Protein AF-A0A2E1K0U3-F1 (afdb_monomer)

Nearest PDB structures (foldseek):
  3j9m-assembly1_AF  TM=8.156E-01  e=3.036E-09  Homo sapiens
  8any-assembly1_AF  TM=7.972E-01  e=1.483E-08  Homo sapiens
  7pnu-assembly1_F  TM=7.649E-01  e=1.483E-08  Mus musculus
  7nql-assembly1_AG  TM=7.790E-01  e=2.707E-08  Sus scrofa
  6zsb-assembly1_AF  TM=8.208E-01  e=4.940E-08  Homo sapiens

Structure (mmCIF, N/CA/C/O backbone):
data_AF-A0A2E1K0U3-F1
#
_entry.id   AF-A0A2E1K0U3-F1
#
loop_
_atom_site.group_PDB
_atom_site.id
_atom_site.type_symbol
_atom_site.label_atom_id
_atom_site.label_alt_id
_atom_site.label_comp_id
_atom_site.label_asym_id
_atom_site.label_entity_id
_atom_site.label_seq_id
_atom_site.pdbx_PDB_ins_code
_atom_site.Cartn_x
_atom_site.Cartn_y
_atom_site.Cartn_z
_atom_site.occupancy
_atom_site.B_iso_or_equiv
_atom_site.auth_seq_id
_atom_site.auth_comp_id
_atom_site.auth_asym_id
_atom_site.auth_atom_id
_atom_site.pdbx_PDB_model_num
ATOM 1 N N . MET A 1 1 ? 18.851 -16.915 -0.030 1.00 53.78 1 MET A N 1
ATOM 2 C CA . MET A 1 1 ? 17.964 -17.937 -0.635 1.00 53.78 1 MET A CA 1
ATOM 3 C C . MET A 1 1 ? 18.818 -18.903 -1.442 1.00 53.78 1 MET A C 1
ATOM 5 O O . MET A 1 1 ? 19.872 -18.494 -1.911 1.00 53.78 1 MET A O 1
ATOM 9 N N . PRO A 1 2 ? 18.432 -20.179 -1.501 1.00 60.22 2 PRO A N 1
ATOM 10 C CA . PRO A 1 2 ? 19.348 -21.277 -1.775 1.00 60.22 2 PRO A CA 1
ATOM 11 C C . PRO A 1 2 ? 19.751 -21.360 -3.253 1.00 60.22 2 PRO A C 1
ATOM 13 O O . PRO A 1 2 ? 18.941 -21.146 -4.147 1.00 60.22 2 PRO A O 1
ATOM 16 N N . ARG A 1 3 ? 21.016 -21.729 -3.490 1.00 74.50 3 ARG A N 1
ATOM 17 C CA . ARG A 1 3 ? 21.584 -22.091 -4.805 1.00 74.50 3 ARG A CA 1
ATOM 18 C C . ARG A 1 3 ? 20.928 -23.348 -5.402 1.00 74.50 3 ARG A C 1
ATOM 20 O O . ARG A 1 3 ? 21.016 -23.581 -6.601 1.00 74.50 3 ARG A O 1
ATOM 27 N N . ARG A 1 4 ? 20.261 -24.157 -4.573 1.00 77.12 4 ARG A N 1
ATOM 28 C CA . ARG A 1 4 ? 19.435 -25.299 -4.987 1.00 77.12 4 ARG A CA 1
ATOM 29 C C . ARG A 1 4 ? 17.964 -24.897 -4.986 1.00 77.12 4 ARG A C 1
ATOM 31 O O . ARG A 1 4 ? 17.538 -24.162 -4.099 1.00 77.12 4 ARG A O 1
ATOM 38 N N . LYS A 1 5 ? 17.189 -25.422 -5.943 1.00 63.25 5 LYS A N 1
ATOM 39 C CA . LYS A 1 5 ? 15.720 -25.379 -5.912 1.00 63.25 5 LYS A CA 1
ATOM 40 C C . LYS A 1 5 ? 15.232 -26.202 -4.719 1.00 63.25 5 LYS A C 1
ATOM 42 O O . LYS A 1 5 ? 14.828 -27.347 -4.866 1.00 63.25 5 LYS A O 1
ATOM 47 N N . THR A 1 6 ? 15.279 -25.635 -3.525 1.00 61.75 6 THR A N 1
ATOM 48 C CA . THR A 1 6 ? 14.373 -26.077 -2.477 1.00 61.75 6 THR A CA 1
ATOM 49 C C . THR A 1 6 ? 13.000 -25.630 -2.949 1.00 61.75 6 THR A C 1
ATOM 51 O O . THR A 1 6 ? 12.836 -24.455 -3.291 1.00 61.75 6 THR A O 1
ATOM 54 N N . ALA A 1 7 ? 12.028 -26.539 -3.021 1.00 60.50 7 ALA A N 1
ATOM 55 C CA . ALA A 1 7 ? 10.638 -26.121 -3.022 1.00 60.50 7 ALA A CA 1
ATOM 56 C C . ALA A 1 7 ? 10.472 -25.285 -1.749 1.00 60.50 7 ALA A C 1
ATOM 58 O O . ALA A 1 7 ? 10.436 -25.818 -0.643 1.00 60.50 7 ALA A O 1
ATOM 59 N N . LEU A 1 8 ? 10.554 -23.959 -1.880 1.00 60.19 8 LEU A N 1
ATOM 60 C CA . LEU A 1 8 ? 10.257 -23.051 -0.790 1.00 60.19 8 LEU A CA 1
ATOM 61 C C . LEU A 1 8 ? 8.815 -23.380 -0.441 1.00 60.19 8 LEU A C 1
ATOM 63 O O . LEU A 1 8 ? 7.929 -23.075 -1.234 1.00 60.19 8 LEU A O 1
ATOM 67 N N . LEU A 1 9 ? 8.608 -24.060 0.687 1.00 66.00 9 LEU A N 1
ATOM 68 C CA . LEU A 1 9 ? 7.293 -24.275 1.270 1.00 66.00 9 LEU A CA 1
ATOM 69 C C . LEU A 1 9 ? 6.732 -22.880 1.540 1.00 66.00 9 LEU A C 1
ATOM 71 O O . LEU A 1 9 ? 7.022 -22.259 2.567 1.00 66.00 9 LEU A O 1
ATOM 75 N N . ALA A 1 10 ? 6.046 -22.321 0.547 1.00 68.50 10 ALA A N 1
ATOM 76 C CA . ALA A 1 10 ? 5.362 -21.060 0.681 1.00 68.50 10 ALA A CA 1
ATOM 77 C C . ALA A 1 10 ? 4.308 -21.304 1.751 1.00 68.50 10 ALA A C 1
ATOM 79 O O . ALA A 1 10 ? 3.372 -22.067 1.545 1.00 68.50 10 ALA A O 1
ATOM 80 N N . ARG A 1 11 ? 4.525 -20.733 2.936 1.00 80.38 11 ARG A N 1
ATOM 81 C CA . ARG A 1 11 ? 3.568 -20.867 4.027 1.00 80.38 11 ARG A CA 1
ATOM 82 C C . ARG A 1 11 ? 2.279 -20.197 3.581 1.00 80.38 11 ARG A C 1
ATOM 84 O O . ARG A 1 11 ? 2.288 -18.998 3.287 1.00 80.38 11 ARG A O 1
ATOM 91 N N . GLU A 1 12 ? 1.204 -20.970 3.540 1.00 81.56 12 GLU A N 1
ATOM 92 C CA . GLU A 1 12 ? -0.134 -20.429 3.367 1.00 81.56 12 GLU A CA 1
ATOM 93 C C . GLU A 1 12 ? -0.409 -19.458 4.513 1.00 81.56 12 GLU A C 1
ATOM 95 O O . GLU A 1 12 ? -0.129 -19.733 5.687 1.00 81.56 12 GLU A O 1
ATOM 100 N N . LYS A 1 13 ? -0.864 -18.258 4.159 1.00 83.81 13 LYS A N 1
ATOM 101 C CA . LYS A 1 13 ? -1.148 -17.219 5.141 1.00 83.81 13 LYS A CA 1
ATOM 102 C C . LYS A 1 13 ? -2.570 -17.429 5.623 1.00 83.81 13 LYS A C 1
ATOM 104 O O . LYS A 1 13 ? -3.498 -17.368 4.825 1.00 83.81 13 LYS A O 1
ATOM 109 N N . LYS A 1 14 ? -2.718 -17.670 6.923 1.00 89.56 14 LYS A N 1
ATOM 110 C CA . LYS A 1 14 ? -4.035 -17.697 7.556 1.00 89.56 14 LYS A CA 1
ATOM 111 C C . LYS A 1 14 ? -4.667 -16.299 7.466 1.00 89.56 14 LYS A C 1
ATOM 113 O O . LYS A 1 14 ? -3.917 -15.324 7.544 1.00 89.56 14 LYS A O 1
ATOM 118 N N . PRO A 1 15 ? -5.988 -16.194 7.284 1.00 93.56 15 PRO A N 1
ATOM 119 C CA . PRO A 1 15 ? -6.676 -14.910 7.300 1.00 93.56 15 PRO A CA 1
ATOM 120 C C . PRO A 1 15 ? -6.676 -14.291 8.706 1.00 93.56 15 PRO A C 1
ATOM 122 O O . PRO A 1 15 ? -6.468 -14.985 9.706 1.00 93.56 15 PRO A O 1
ATOM 125 N N . ASP A 1 16 ? -6.897 -12.977 8.771 1.00 92.25 16 ASP A N 1
ATOM 126 C CA . ASP A 1 16 ? -7.103 -12.254 10.029 1.00 92.25 16 ASP A CA 1
ATOM 127 C C . ASP A 1 16 ? -8.359 -12.753 10.765 1.00 92.25 16 ASP A C 1
ATOM 129 O O . ASP A 1 16 ? -9.356 -13.110 10.144 1.00 92.25 16 ASP A O 1
ATOM 133 N N . GLN A 1 17 ? -8.343 -12.731 12.099 1.00 89.81 17 GLN A N 1
ATOM 134 C CA . GLN A 1 17 ? -9.456 -13.244 12.901 1.00 89.81 17 GLN A CA 1
ATOM 135 C C . GLN A 1 17 ? -10.712 -12.358 12.847 1.00 89.81 17 GLN A C 1
ATOM 137 O O . GLN A 1 17 ? -11.820 -12.865 13.004 1.00 89.81 17 GLN A O 1
ATOM 142 N N . TYR A 1 18 ? -10.564 -11.041 12.676 1.00 91.19 18 TYR A N 1
ATOM 143 C CA . TYR A 1 18 ? -11.681 -10.102 12.771 1.00 91.19 18 TYR A CA 1
ATOM 144 C C . TYR A 1 18 ? -12.359 -9.869 11.418 1.00 91.19 18 TYR A C 1
ATOM 146 O O . TYR A 1 18 ? -13.587 -9.908 11.334 1.00 91.19 18 TYR A O 1
ATOM 154 N N . PHE A 1 19 ? -11.565 -9.637 10.369 1.00 92.75 19 PHE A N 1
ATOM 155 C CA . PHE A 1 19 ? -12.067 -9.357 9.017 1.00 92.75 19 PHE A CA 1
ATOM 156 C C . PHE A 1 19 ? -12.098 -10.585 8.100 1.00 92.75 19 PHE A C 1
ATOM 158 O O . PHE A 1 19 ? -12.702 -10.518 7.036 1.00 92.75 19 PHE A O 1
ATOM 165 N N . ASN A 1 20 ? -11.453 -11.693 8.483 1.00 93.00 20 ASN A N 1
ATOM 166 C CA . ASN A 1 20 ? -11.295 -12.888 7.648 1.00 93.00 20 ASN A CA 1
ATOM 167 C C . ASN A 1 20 ? -10.636 -12.616 6.274 1.00 93.00 20 ASN A C 1
ATOM 169 O O . ASN A 1 20 ? -10.912 -13.305 5.298 1.00 93.00 20 ASN A O 1
ATOM 173 N N . SER A 1 21 ? -9.741 -11.622 6.201 1.00 94.50 21 SER A N 1
ATOM 174 C CA . SER A 1 21 ? -8.972 -11.270 4.996 1.00 94.50 21 SER A CA 1
ATOM 175 C C . SER A 1 21 ? -7.485 -11.570 5.190 1.00 94.50 21 SER A C 1
ATOM 177 O O . SER A 1 21 ? -6.915 -11.370 6.271 1.00 94.50 21 SER A O 1
ATOM 179 N N . VAL A 1 22 ? -6.838 -12.059 4.130 1.00 93.94 22 VAL A N 1
ATOM 180 C CA . VAL A 1 22 ? -5.397 -12.344 4.127 1.00 93.94 22 VAL A CA 1
ATOM 181 C C . VAL A 1 22 ? -4.602 -11.046 3.970 1.00 93.94 22 VAL A C 1
ATOM 183 O O . VAL A 1 22 ? -3.530 -10.901 4.556 1.00 93.94 22 VAL A O 1
ATOM 186 N N . GLU A 1 23 ? -5.126 -10.086 3.217 1.00 94.25 23 GLU A N 1
ATOM 187 C CA . GLU A 1 23 ? -4.566 -8.760 2.953 1.00 94.25 23 GLU A CA 1
ATOM 188 C C . GLU A 1 23 ? -4.416 -7.967 4.253 1.00 94.25 23 GLU A C 1
ATOM 190 O O . GLU A 1 23 ? -3.338 -7.426 4.530 1.00 94.25 23 GLU A O 1
ATOM 195 N N . VAL A 1 24 ? -5.452 -7.985 5.100 1.00 95.69 24 VAL A N 1
ATOM 196 C CA . VAL A 1 24 ? -5.411 -7.379 6.438 1.00 95.69 24 VAL A CA 1
ATOM 197 C C . VAL A 1 24 ? -4.317 -8.026 7.287 1.00 95.69 24 VAL A C 1
ATOM 199 O O . VAL A 1 24 ? -3.499 -7.323 7.885 1.00 95.69 24 VAL A O 1
ATOM 202 N N . GLU A 1 25 ? -4.224 -9.357 7.288 1.00 95.44 25 GLU A N 1
ATOM 203 C CA . GLU A 1 25 ? -3.186 -10.067 8.042 1.00 95.44 25 GLU A CA 1
ATOM 204 C C . GLU A 1 25 ? -1.770 -9.744 7.529 1.00 95.44 25 GLU A C 1
ATOM 206 O O . GLU A 1 25 ? -0.822 -9.568 8.307 1.00 95.44 25 GLU A O 1
ATOM 211 N N . MET A 1 26 ? -1.597 -9.603 6.211 1.00 94.25 26 MET A N 1
ATOM 212 C CA . MET A 1 26 ? -0.331 -9.145 5.633 1.00 94.25 26 MET A CA 1
ATOM 213 C C . MET A 1 26 ? 0.033 -7.741 6.129 1.00 94.25 26 MET A C 1
ATOM 215 O O . MET A 1 26 ? 1.202 -7.492 6.452 1.00 94.25 26 MET A O 1
ATOM 219 N N . MET A 1 27 ? -0.948 -6.841 6.216 1.00 95.06 27 MET A N 1
ATOM 220 C CA . MET A 1 27 ? -0.759 -5.482 6.715 1.00 95.06 27 MET A CA 1
ATOM 221 C C . MET A 1 27 ? -0.424 -5.457 8.209 1.00 95.06 27 MET A C 1
ATOM 223 O O . MET A 1 27 ? 0.541 -4.792 8.595 1.00 95.06 27 MET A O 1
ATOM 227 N N . ASN A 1 28 ? -1.106 -6.258 9.033 1.00 95.88 28 ASN A N 1
ATOM 228 C CA . ASN A 1 28 ? -0.812 -6.424 10.462 1.00 95.88 28 ASN A CA 1
ATOM 229 C C . ASN A 1 28 ? 0.642 -6.862 10.692 1.00 95.88 28 ASN A C 1
ATOM 231 O O . ASN A 1 28 ? 1.378 -6.268 11.494 1.00 95.88 28 ASN A O 1
ATOM 235 N N . ARG A 1 29 ? 1.105 -7.867 9.938 1.00 94.38 29 ARG A N 1
ATOM 236 C CA . ARG A 1 29 ? 2.487 -8.365 10.033 1.00 94.38 29 ARG A CA 1
ATOM 237 C C . ARG A 1 29 ? 3.516 -7.328 9.599 1.00 94.38 29 ARG A C 1
ATOM 239 O O . ARG A 1 29 ? 4.547 -7.203 10.251 1.00 94.38 29 ARG A O 1
ATOM 246 N N . LEU A 1 30 ? 3.244 -6.564 8.540 1.00 93.94 30 LEU A N 1
ATOM 247 C CA . LEU A 1 30 ? 4.125 -5.475 8.096 1.00 93.94 30 LEU A CA 1
ATOM 248 C C . LEU A 1 30 ? 4.154 -4.298 9.083 1.00 93.94 30 LEU A C 1
ATOM 250 O O . LEU A 1 30 ? 5.186 -3.632 9.233 1.00 93.94 30 LEU A O 1
ATOM 254 N N . MET A 1 31 ? 3.040 -4.046 9.770 1.00 94.25 31 MET A N 1
ATOM 255 C CA . MET A 1 31 ? 2.932 -2.990 10.772 1.00 94.25 31 MET A CA 1
ATOM 256 C C . MET A 1 31 ? 3.663 -3.342 12.075 1.00 94.25 31 MET A C 1
ATOM 258 O O . MET A 1 31 ? 4.197 -2.444 12.731 1.00 94.25 31 MET A O 1
ATOM 262 N N . THR A 1 32 ? 3.743 -4.630 12.414 1.00 95.88 32 THR A N 1
ATOM 263 C CA . THR A 1 32 ? 4.379 -5.133 13.639 1.00 95.88 32 THR A CA 1
ATOM 264 C C . THR A 1 32 ? 5.842 -4.690 13.760 1.00 95.88 32 THR A C 1
ATOM 266 O O . THR A 1 32 ? 6.646 -4.844 12.842 1.00 95.88 32 THR A O 1
ATOM 269 N N . LYS A 1 33 ? 6.191 -4.160 14.937 1.00 92.81 33 LYS A N 1
ATOM 270 C CA . LYS A 1 33 ? 7.566 -3.880 15.378 1.00 92.81 33 LYS A CA 1
ATOM 271 C C . LYS A 1 33 ? 7.818 -4.596 16.703 1.00 92.81 33 LYS A C 1
ATOM 273 O O . LYS A 1 33 ? 6.893 -4.731 17.502 1.00 92.81 33 LYS A O 1
ATOM 278 N N . ASP A 1 34 ? 9.041 -5.072 16.919 1.00 93.44 34 ASP A N 1
ATOM 279 C CA . ASP A 1 34 ? 9.470 -5.769 18.146 1.00 93.44 34 ASP A CA 1
ATOM 280 C C . ASP A 1 34 ? 8.576 -6.961 18.549 1.00 93.44 34 ASP A C 1
ATOM 282 O O . ASP A 1 34 ? 8.389 -7.234 19.730 1.00 93.44 34 ASP A O 1
ATOM 286 N N . GLY A 1 35 ? 7.922 -7.621 17.586 1.00 93.88 35 GLY A N 1
ATOM 287 C CA . GLY A 1 35 ? 6.976 -8.711 17.869 1.00 93.88 35 GLY A CA 1
ATOM 288 C C . GLY A 1 35 ? 5.639 -8.279 18.495 1.00 93.88 35 GLY A C 1
ATOM 289 O O . GLY A 1 35 ? 4.824 -9.130 18.841 1.00 93.88 35 GLY A O 1
ATOM 290 N N . LYS A 1 36 ? 5.356 -6.974 18.610 1.00 95.81 36 LYS A N 1
ATOM 291 C CA . LYS A 1 36 ? 4.122 -6.432 19.212 1.00 95.81 36 LYS A CA 1
ATOM 292 C C . LYS A 1 36 ? 2.927 -6.515 18.250 1.00 95.81 36 LYS A C 1
ATOM 294 O O . LYS A 1 36 ? 2.401 -5.496 17.802 1.00 95.81 36 LYS A O 1
ATOM 299 N N . TYR A 1 37 ? 2.495 -7.736 17.943 1.00 94.06 37 TYR A N 1
ATOM 300 C CA . TYR A 1 37 ? 1.447 -8.018 16.957 1.00 94.06 37 TYR A CA 1
ATOM 301 C C . TYR A 1 37 ? 0.062 -7.496 17.375 1.00 94.06 37 TYR A C 1
ATOM 303 O O . TYR A 1 37 ? -0.617 -6.856 16.578 1.00 94.06 37 TYR A O 1
ATOM 311 N N . GLN A 1 38 ? -0.329 -7.650 18.645 1.00 95.31 38 GLN A N 1
ATOM 312 C CA . GLN A 1 38 ? -1.623 -7.144 19.136 1.00 95.31 38 GLN A CA 1
ATOM 313 C C . GLN A 1 38 ? -1.758 -5.620 18.983 1.00 95.31 38 GLN A C 1
ATOM 315 O O . GLN A 1 38 ? -2.810 -5.116 18.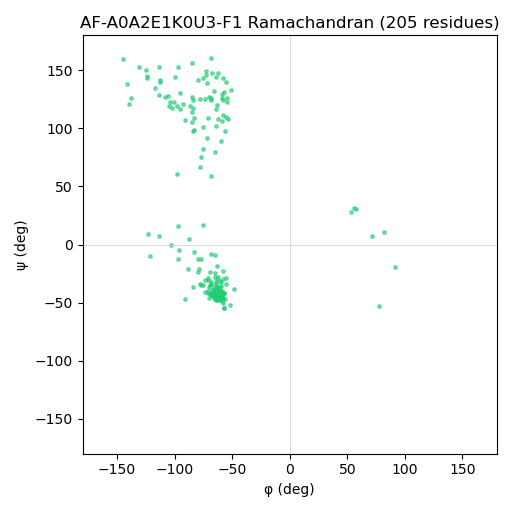590 1.00 95.31 38 GLN A O 1
ATOM 320 N N . LYS A 1 39 ? -0.673 -4.871 19.236 1.00 95.81 39 LYS A N 1
ATOM 321 C CA . LYS A 1 39 ? -0.654 -3.412 19.041 1.00 95.81 39 LYS A CA 1
ATOM 322 C C . LYS A 1 39 ? -0.782 -3.043 17.563 1.00 95.81 39 LYS A C 1
ATOM 324 O O . LYS A 1 39 ? -1.486 -2.092 17.243 1.00 95.81 39 LYS A O 1
ATOM 329 N N . ALA A 1 40 ? -0.140 -3.801 16.675 1.00 96.12 40 ALA A N 1
ATOM 330 C CA . ALA A 1 40 ? -0.267 -3.609 15.236 1.00 96.12 40 ALA A CA 1
ATOM 331 C C . ALA A 1 40 ? -1.706 -3.844 14.752 1.00 96.12 40 ALA A C 1
ATOM 333 O O . ALA A 1 40 ? -2.236 -2.990 14.049 1.00 96.12 40 ALA A O 1
ATOM 334 N N . CYS A 1 41 ? -2.355 -4.923 15.204 1.00 95.94 41 CYS A N 1
ATOM 335 C CA . CYS A 1 41 ? -3.756 -5.214 14.878 1.00 95.94 41 CYS A CA 1
ATOM 336 C C . CYS A 1 41 ? -4.687 -4.086 15.333 1.00 95.94 41 CYS A C 1
ATOM 338 O O . CYS A 1 41 ? -5.550 -3.651 14.576 1.00 95.94 41 CYS A O 1
ATOM 340 N N . LYS A 1 42 ? -4.477 -3.559 16.550 1.00 96.50 42 LYS A N 1
ATOM 341 C CA . LYS A 1 42 ? -5.252 -2.422 17.065 1.00 96.50 42 LYS A CA 1
ATOM 342 C C . LYS A 1 42 ? -5.096 -1.180 16.183 1.00 96.50 42 LYS A C 1
ATOM 344 O O . LYS A 1 42 ? -6.095 -0.571 15.829 1.00 96.50 42 LYS A O 1
ATOM 349 N N . ILE A 1 43 ? -3.861 -0.835 15.811 1.00 96.69 43 ILE A N 1
ATOM 350 C CA . ILE A 1 43 ? -3.565 0.326 14.955 1.00 96.69 43 ILE A CA 1
ATOM 351 C C . ILE A 1 43 ? -4.207 0.174 13.574 1.00 96.69 43 ILE A C 1
ATOM 353 O O . ILE A 1 43 ? -4.795 1.125 13.069 1.00 96.69 43 ILE A O 1
ATOM 357 N N . VAL A 1 44 ? -4.081 -1.004 12.958 1.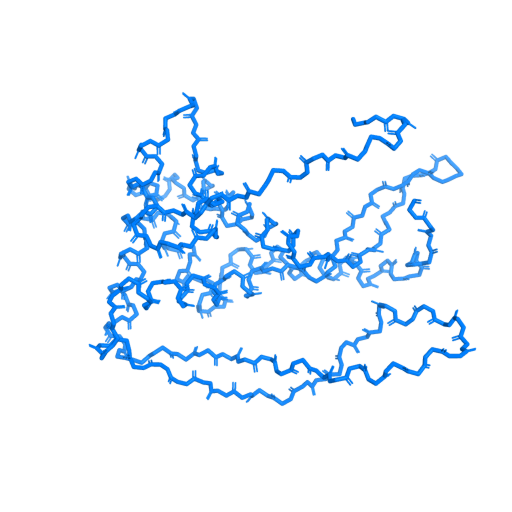00 96.88 44 VAL A N 1
ATOM 358 C CA . VAL A 1 44 ? -4.643 -1.271 11.628 1.00 96.88 44 VAL A CA 1
ATOM 359 C C . VAL A 1 44 ? -6.164 -1.209 11.668 1.00 96.88 44 VAL A C 1
ATOM 361 O O . VAL A 1 44 ? -6.754 -0.526 10.839 1.00 96.88 44 VAL A O 1
ATOM 364 N N . ARG A 1 45 ? -6.800 -1.846 12.655 1.00 96.25 45 ARG A N 1
ATOM 365 C CA . ARG A 1 45 ? -8.256 -1.797 12.816 1.00 96.25 45 ARG A CA 1
ATOM 366 C C . ARG A 1 45 ? -8.760 -0.368 13.014 1.00 96.25 45 ARG A C 1
ATOM 368 O O . ARG A 1 45 ? -9.679 0.038 12.318 1.00 96.25 45 ARG A O 1
ATOM 375 N N . GLU A 1 46 ? -8.123 0.399 13.898 1.00 97.25 46 GLU A N 1
ATOM 376 C CA . GLU A 1 46 ? -8.481 1.802 14.137 1.00 97.25 46 GLU A CA 1
ATOM 377 C C . GLU A 1 46 ? -8.350 2.649 12.861 1.00 97.25 46 GLU A C 1
ATOM 379 O O . GLU A 1 46 ? -9.211 3.476 12.576 1.00 97.25 46 GLU A O 1
ATOM 384 N N . ALA A 1 47 ? -7.305 2.422 12.060 1.00 97.12 47 ALA A N 1
ATOM 385 C CA . ALA A 1 47 ? -7.136 3.113 10.786 1.00 97.12 47 ALA A CA 1
ATOM 386 C C . ALA A 1 47 ? -8.230 2.743 9.771 1.00 97.12 47 ALA A C 1
ATOM 388 O O . ALA A 1 47 ? -8.779 3.629 9.123 1.00 97.12 47 ALA A O 1
ATOM 389 N N . LEU A 1 48 ? -8.559 1.455 9.644 1.00 96.25 48 LEU A N 1
ATOM 390 C CA . LEU A 1 48 ? -9.603 0.977 8.735 1.00 96.25 48 LEU A CA 1
ATOM 391 C C . LEU A 1 48 ? -10.987 1.506 9.127 1.00 96.25 48 LEU A C 1
ATOM 393 O O . LEU A 1 48 ? -11.735 1.950 8.259 1.00 96.25 48 LEU A O 1
ATOM 397 N N . ASP A 1 49 ? -11.295 1.527 10.426 1.00 95.50 49 ASP A N 1
ATOM 398 C CA . ASP A 1 49 ? -12.533 2.111 10.946 1.00 95.50 49 ASP A CA 1
ATOM 399 C C . ASP A 1 49 ? -12.620 3.610 10.601 1.00 95.50 49 ASP A C 1
ATOM 401 O O . ASP A 1 49 ? -13.649 4.064 10.111 1.00 95.50 49 ASP A O 1
ATOM 405 N N . GLN A 1 50 ? -11.525 4.368 10.750 1.00 95.38 50 GLN A N 1
ATOM 406 C CA . GLN A 1 50 ? -11.486 5.789 10.378 1.00 95.38 50 GLN A CA 1
ATOM 407 C C . GLN A 1 50 ? -11.699 6.028 8.879 1.00 95.38 50 GLN A C 1
ATOM 409 O O . GLN A 1 50 ? -12.366 6.993 8.507 1.00 95.38 50 GLN A O 1
ATOM 414 N N . VAL A 1 51 ? -11.126 5.184 8.015 1.00 95.06 51 VAL A N 1
ATOM 415 C CA . VAL A 1 51 ? -11.339 5.283 6.562 1.00 95.06 51 VAL A CA 1
ATOM 416 C C . VAL A 1 51 ? -12.797 4.982 6.233 1.00 95.06 51 VAL A C 1
ATOM 418 O O . VAL A 1 51 ? -13.418 5.745 5.497 1.00 95.06 51 VAL A O 1
ATOM 421 N N . PHE A 1 52 ? -13.364 3.922 6.813 1.00 94.44 52 PHE A N 1
ATOM 422 C CA . PHE A 1 52 ? -14.770 3.582 6.623 1.00 94.44 52 PHE A CA 1
ATOM 423 C C . PHE A 1 52 ? -15.689 4.720 7.067 1.00 94.44 52 PHE A C 1
ATOM 425 O O . PHE A 1 52 ? -16.531 5.147 6.289 1.00 94.44 52 PHE A O 1
ATOM 432 N N . ASP A 1 53 ? -15.486 5.277 8.262 1.00 93.00 53 ASP A N 1
ATOM 433 C CA . ASP A 1 53 ? -16.321 6.365 8.777 1.00 93.00 53 ASP A CA 1
ATOM 434 C C . ASP A 1 53 ? -16.218 7.632 7.899 1.00 93.00 53 ASP A C 1
ATOM 436 O O . ASP A 1 53 ? -17.173 8.402 7.797 1.00 93.00 53 ASP A O 1
ATOM 440 N N . GLN A 1 54 ? -15.075 7.862 7.236 1.00 91.38 54 GLN A N 1
ATOM 441 C CA . GLN A 1 54 ? -14.922 8.940 6.251 1.00 91.38 54 GLN A CA 1
ATOM 442 C C . GLN A 1 54 ? -15.688 8.661 4.954 1.00 91.38 54 GLN A C 1
ATOM 444 O O . GLN A 1 54 ? -16.311 9.577 4.424 1.00 91.38 54 GLN A O 1
ATOM 449 N N . GLN A 1 55 ? -15.653 7.427 4.446 1.00 90.31 55 GLN A N 1
ATOM 450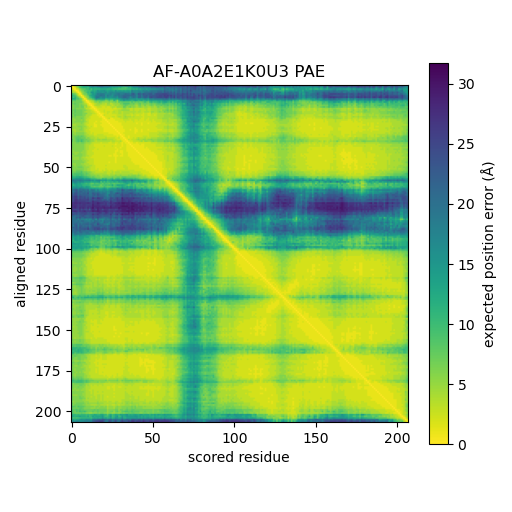 C CA . GLN A 1 55 ? -16.360 7.063 3.214 1.00 90.31 55 GLN A CA 1
ATOM 451 C C . GLN A 1 55 ? -17.871 6.923 3.429 1.00 90.31 55 GLN A C 1
ATOM 453 O O . GLN A 1 55 ? -18.645 7.342 2.576 1.00 90.31 55 GLN A O 1
ATOM 458 N N . ALA A 1 56 ? -18.305 6.441 4.593 1.00 87.75 56 ALA A N 1
ATOM 459 C CA . ALA A 1 56 ? -19.714 6.321 4.954 1.00 87.75 56 ALA A CA 1
ATOM 460 C C . ALA A 1 56 ? -20.430 7.683 4.971 1.00 87.75 56 ALA A C 1
ATOM 462 O O . ALA A 1 56 ? -21.601 7.766 4.617 1.00 87.75 56 ALA A O 1
ATOM 463 N N . LYS A 1 57 ? -19.721 8.774 5.301 1.00 86.69 57 LYS A N 1
ATOM 464 C CA . LYS A 1 57 ? -20.263 10.144 5.201 1.00 86.69 57 LYS A CA 1
ATOM 465 C C . LYS A 1 57 ? -20.570 10.569 3.767 1.00 86.69 57 LYS A C 1
ATO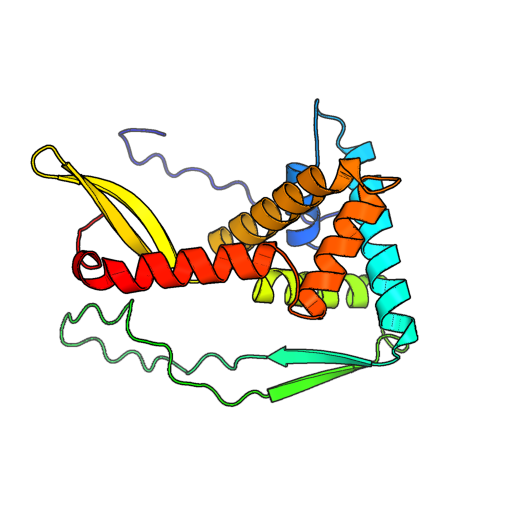M 467 O O . LYS A 1 57 ? -21.450 11.397 3.567 1.00 86.69 57 LYS A O 1
ATOM 472 N N . ASN A 1 58 ? -19.857 10.012 2.791 1.00 82.06 58 ASN A N 1
ATOM 473 C CA . ASN A 1 58 ? -20.089 10.280 1.374 1.00 82.06 58 ASN A CA 1
ATOM 474 C C . ASN A 1 58 ? -21.234 9.411 0.808 1.00 82.06 58 ASN A C 1
ATOM 476 O O . ASN A 1 58 ? -21.630 9.606 -0.338 1.00 82.06 58 ASN A O 1
ATOM 480 N N . GLY A 1 59 ? -21.769 8.468 1.598 1.00 70.44 59 GLY A N 1
ATOM 481 C CA . GLY A 1 59 ? -22.889 7.580 1.268 1.00 70.44 59 GLY A CA 1
ATOM 482 C C . GLY A 1 59 ? -22.503 6.412 0.360 1.00 70.44 59 GLY A C 1
ATOM 483 O O . GLY A 1 59 ? -22.727 5.254 0.701 1.00 70.44 59 GLY A O 1
ATOM 484 N N . VAL A 1 60 ? -21.865 6.713 -0.766 1.00 77.31 60 VAL A N 1
ATOM 485 C CA . VAL A 1 60 ? -21.590 5.754 -1.837 1.00 77.31 60 VAL A CA 1
ATOM 486 C C . VAL A 1 60 ? -20.089 5.568 -2.041 1.00 77.31 60 VAL A C 1
ATOM 488 O O . VAL A 1 60 ? -19.346 6.545 -2.161 1.00 77.31 60 VAL A O 1
ATOM 491 N N . TYR A 1 61 ? -19.646 4.312 -2.165 1.00 80.94 61 TYR A N 1
ATOM 492 C CA . TYR A 1 61 ? -18.278 3.984 -2.557 1.00 80.94 61 TYR A CA 1
ATOM 493 C C . TYR A 1 61 ? -18.217 3.502 -4.003 1.00 80.94 61 TYR A C 1
ATOM 495 O O . TYR A 1 61 ? -18.819 2.494 -4.366 1.00 80.94 61 TYR A O 1
ATOM 503 N N . ARG A 1 62 ? -17.471 4.234 -4.832 1.00 82.69 62 ARG A N 1
ATOM 504 C CA . ARG A 1 62 ? -17.313 3.935 -6.258 1.00 82.69 62 ARG A CA 1
ATOM 505 C C . ARG A 1 62 ? -15.955 3.307 -6.515 1.00 82.69 62 ARG A C 1
ATOM 507 O O . ARG A 1 62 ? -14.926 3.932 -6.244 1.00 82.69 62 ARG A O 1
ATOM 514 N N . ILE A 1 63 ? -15.971 2.109 -7.089 1.00 82.38 63 ILE A N 1
ATOM 515 C CA . ILE A 1 63 ? -14.770 1.412 -7.544 1.00 82.38 63 ILE A CA 1
ATOM 516 C C . ILE A 1 63 ? -14.732 1.492 -9.065 1.00 82.38 63 ILE A C 1
ATOM 518 O O . ILE A 1 63 ? -15.700 1.152 -9.744 1.00 82.38 63 ILE A O 1
ATOM 522 N N . GLN A 1 64 ? -13.599 1.946 -9.594 1.00 71.81 64 GLN A N 1
ATOM 523 C CA . GLN A 1 64 ? -13.299 1.829 -11.016 1.00 71.81 64 GLN A CA 1
ATOM 524 C C . GLN A 1 64 ? -12.729 0.429 -11.231 1.00 71.81 64 GLN A C 1
ATOM 526 O O . GLN A 1 64 ? -11.562 0.195 -10.915 1.00 71.81 64 GLN A O 1
ATOM 531 N N . GLN A 1 65 ? -13.549 -0.518 -11.688 1.00 64.81 65 GLN A N 1
ATOM 532 C CA . GLN A 1 65 ? -13.036 -1.843 -12.019 1.00 64.81 65 GLN A CA 1
ATOM 533 C C . GLN A 1 65 ? -12.475 -1.825 -13.437 1.00 64.81 65 GLN A C 1
ATOM 535 O O . GLN A 1 65 ? -13.168 -1.494 -14.397 1.00 64.81 65 GLN A O 1
ATOM 540 N N . LYS A 1 66 ? -11.205 -2.218 -13.567 1.00 58.22 66 LYS A N 1
ATOM 541 C CA . LYS A 1 66 ? -10.597 -2.509 -14.865 1.00 58.22 66 LYS A CA 1
ATOM 542 C C . LYS A 1 66 ? -10.963 -3.937 -15.245 1.00 58.22 66 LYS A C 1
ATOM 544 O O . LYS A 1 66 ? -10.482 -4.881 -14.615 1.00 58.22 66 LYS A O 1
ATOM 549 N N . GLN A 1 67 ? -11.834 -4.119 -16.235 1.00 52.97 67 GLN A N 1
ATOM 550 C CA . GLN A 1 67 ? -12.094 -5.455 -16.765 1.00 52.97 67 GLN A CA 1
ATOM 551 C C . GLN A 1 67 ? -10.818 -5.997 -17.401 1.00 52.97 67 GLN A C 1
ATOM 553 O O . GLN A 1 67 ? -10.377 -5.467 -18.413 1.00 52.97 67 GLN A O 1
ATOM 558 N N . ALA A 1 68 ? -10.262 -7.082 -16.860 1.00 46.91 68 ALA A N 1
ATOM 559 C CA . ALA A 1 68 ? -9.134 -7.751 -17.490 1.00 46.91 68 ALA A CA 1
ATOM 560 C C . ALA A 1 68 ? -9.520 -8.173 -18.915 1.00 46.91 68 ALA A C 1
ATOM 562 O O . ALA A 1 68 ? -10.332 -9.085 -19.092 1.00 46.91 68 ALA A O 1
ATOM 563 N N . ALA A 1 69 ? -8.921 -7.546 -19.930 1.00 44.00 69 ALA A N 1
ATOM 564 C CA . ALA A 1 69 ? -9.076 -7.995 -21.301 1.00 44.00 69 ALA A CA 1
ATOM 565 C C . ALA A 1 69 ? -8.673 -9.474 -21.367 1.00 44.00 69 ALA A C 1
ATOM 567 O O . ALA A 1 69 ? -7.554 -9.846 -20.992 1.00 44.00 69 ALA A O 1
ATOM 568 N N . SER A 1 70 ? -9.589 -10.332 -21.824 1.00 45.59 70 SER A N 1
ATOM 569 C CA . SER A 1 70 ? -9.293 -11.736 -22.083 1.00 45.59 70 SER A CA 1
ATOM 570 C C . SER A 1 70 ? -8.085 -11.797 -23.013 1.00 45.59 70 SER A C 1
ATOM 572 O O . SER A 1 70 ? -8.164 -11.437 -24.188 1.00 45.59 70 SER A O 1
ATOM 574 N N . THR A 1 71 ? -6.941 -12.215 -22.481 1.00 47.75 71 THR A N 1
ATOM 575 C CA . THR A 1 71 ? -5.794 -12.571 -23.307 1.00 47.75 71 THR A CA 1
ATOM 576 C C . THR A 1 71 ? -6.164 -13.884 -23.969 1.00 47.75 71 THR A C 1
ATOM 578 O O . THR A 1 71 ? -5.981 -14.954 -23.389 1.00 47.75 71 THR A O 1
ATOM 581 N N . ASP A 1 72 ? -6.757 -13.794 -25.159 1.00 42.22 72 ASP A N 1
ATOM 582 C CA . ASP A 1 72 ? -6.902 -14.941 -26.039 1.00 42.22 72 ASP A CA 1
ATOM 583 C C . ASP A 1 72 ? -5.491 -15.504 -26.262 1.00 42.22 72 ASP A C 1
ATOM 585 O O . ASP A 1 72 ? -4.604 -14.833 -26.801 1.00 42.22 72 ASP A O 1
ATOM 589 N N . ARG A 1 73 ? -5.222 -16.679 -25.683 1.00 47.44 73 ARG A N 1
ATOM 590 C CA . ARG A 1 73 ? -3.891 -17.293 -25.685 1.00 47.44 73 ARG A CA 1
ATOM 591 C C . ARG A 1 73 ? -3.622 -17.871 -27.068 1.00 47.44 73 ARG A C 1
ATOM 593 O O . ARG A 1 73 ? -3.749 -19.071 -27.285 1.00 47.44 73 ARG A O 1
ATOM 600 N N . GLY A 1 74 ? -3.194 -17.016 -27.985 1.00 40.28 74 GLY A N 1
ATOM 601 C CA . GLY A 1 74 ? -2.626 -17.395 -29.272 1.00 40.28 74 GLY A CA 1
ATOM 602 C C . GLY A 1 74 ? -1.097 -17.392 -29.258 1.00 40.28 74 GLY A C 1
ATOM 603 O O . GLY A 1 74 ? -0.491 -16.654 -30.026 1.00 40.28 74 GLY A O 1
ATOM 604 N N . ASP A 1 75 ? -0.449 -18.207 -28.420 1.00 44.22 75 ASP A N 1
ATOM 605 C CA . ASP A 1 75 ? 1.011 -18.390 -28.485 1.00 44.22 75 ASP A CA 1
ATOM 606 C C . ASP A 1 75 ? 1.364 -19.452 -29.546 1.00 44.22 75 ASP A C 1
ATOM 608 O O . ASP A 1 75 ? 1.340 -20.653 -29.276 1.00 44.22 75 ASP A O 1
ATOM 612 N N . ARG A 1 76 ? 1.725 -19.018 -30.765 1.00 47.00 76 ARG A N 1
ATOM 613 C CA . ARG A 1 76 ? 2.477 -19.854 -31.734 1.00 47.00 76 ARG A CA 1
ATOM 614 C C . ARG A 1 76 ? 3.821 -19.267 -32.178 1.00 47.00 76 ARG A C 1
ATOM 616 O O . ARG A 1 76 ? 4.617 -19.993 -32.761 1.00 47.00 76 ARG A O 1
ATOM 623 N N . TYR A 1 77 ? 4.135 -18.010 -31.859 1.00 41.16 77 TYR A N 1
ATOM 624 C CA . TYR A 1 77 ? 5.429 -17.401 -32.191 1.00 41.16 77 TYR A CA 1
ATOM 625 C C . TYR A 1 77 ? 5.924 -16.547 -31.021 1.00 41.16 77 TYR A C 1
ATOM 627 O O . TYR A 1 77 ? 5.243 -15.626 -30.592 1.00 41.16 77 TYR A O 1
ATOM 635 N N . GLY A 1 78 ? 7.103 -16.879 -30.483 1.00 47.31 78 GLY A N 1
ATOM 636 C CA . GLY A 1 78 ? 7.653 -16.380 -29.214 1.00 47.31 78 GLY A CA 1
ATOM 637 C C . GLY A 1 78 ? 8.056 -14.900 -29.168 1.00 47.31 78 GLY A C 1
ATOM 638 O O . GLY A 1 78 ? 9.209 -14.584 -28.865 1.00 47.31 78 GLY A O 1
ATOM 639 N N . ARG A 1 79 ? 7.117 -13.984 -29.413 1.00 48.75 79 ARG A N 1
ATOM 640 C CA . ARG A 1 79 ? 7.265 -12.548 -29.152 1.00 48.75 79 ARG A CA 1
ATOM 641 C C . ARG A 1 79 ? 6.917 -12.282 -27.685 1.00 48.75 79 ARG A C 1
ATOM 643 O O . ARG A 1 79 ? 5.815 -12.566 -27.233 1.00 48.75 79 ARG A O 1
ATOM 650 N N . ASN A 1 80 ? 7.874 -11.794 -26.894 1.00 50.91 80 ASN A N 1
ATOM 651 C CA . ASN A 1 80 ? 7.628 -11.458 -25.488 1.00 50.91 80 ASN A CA 1
ATOM 652 C C . ASN A 1 80 ? 6.875 -10.119 -25.383 1.00 50.91 80 ASN A C 1
ATOM 654 O O . ASN A 1 80 ? 7.451 -9.120 -24.961 1.00 50.91 80 ASN A O 1
ATOM 658 N N . ASP A 1 81 ? 5.577 -10.110 -25.678 1.00 53.94 81 ASP A N 1
ATOM 659 C CA . ASP A 1 81 ? 4.715 -8.915 -25.605 1.00 53.94 81 ASP A CA 1
ATOM 660 C C . ASP A 1 81 ? 4.336 -8.523 -24.158 1.00 53.94 81 ASP A C 1
ATOM 662 O O . ASP A 1 81 ? 3.442 -7.719 -23.914 1.00 53.94 81 ASP A O 1
ATOM 666 N N . LYS A 1 82 ? 5.057 -9.045 -23.156 1.00 53.50 82 LYS A N 1
ATOM 667 C CA . LYS A 1 82 ? 4.754 -8.896 -21.716 1.00 53.50 82 LYS A CA 1
ATOM 668 C C . LYS A 1 82 ? 4.844 -7.457 -21.196 1.00 53.50 82 LYS A C 1
ATOM 670 O O . LYS A 1 82 ? 4.493 -7.211 -20.047 1.00 53.50 82 LYS A O 1
ATOM 675 N N . TYR A 1 83 ? 5.359 -6.540 -22.009 1.00 55.62 83 TYR A N 1
ATOM 676 C CA . TYR A 1 83 ? 5.561 -5.128 -21.679 1.00 55.62 83 TYR A CA 1
ATOM 677 C C . TYR A 1 83 ? 4.841 -4.194 -22.653 1.00 55.62 83 TYR A C 1
ATOM 679 O O . TYR A 1 83 ? 5.068 -2.984 -22.611 1.00 55.62 83 TYR A O 1
ATOM 687 N N . ALA A 1 84 ? 4.000 -4.742 -23.537 1.00 55.34 84 ALA A N 1
ATOM 688 C CA . ALA A 1 84 ? 3.134 -3.932 -24.373 1.00 55.34 84 ALA A CA 1
ATOM 689 C C . ALA A 1 84 ? 2.228 -3.060 -23.481 1.00 55.34 84 ALA A C 1
ATOM 691 O O . ALA A 1 84 ? 1.812 -3.512 -22.407 1.00 55.34 84 ALA A O 1
ATOM 692 N N . PRO A 1 85 ? 1.937 -1.809 -23.882 1.00 50.44 85 PRO A N 1
ATOM 693 C CA . PRO A 1 85 ? 0.972 -0.990 -23.167 1.00 50.44 85 PRO A CA 1
ATOM 694 C C . PRO A 1 85 ? -0.368 -1.732 -23.132 1.00 50.44 85 PRO A C 1
ATOM 696 O O . PRO A 1 85 ? -0.884 -2.134 -24.175 1.00 50.44 85 PRO A O 1
ATOM 699 N N . VAL A 1 86 ? -0.899 -1.943 -21.925 1.00 55.69 86 VAL A N 1
ATOM 700 C CA . VAL A 1 86 ? -2.241 -2.502 -21.721 1.00 55.69 86 VAL A CA 1
ATOM 701 C C . VAL A 1 86 ? -3.216 -1.626 -22.513 1.00 55.69 86 VAL A C 1
ATOM 703 O O . VAL A 1 86 ? -3.167 -0.398 -22.394 1.00 55.69 86 VAL A O 1
ATOM 706 N N . LYS A 1 87 ? -4.029 -2.239 -23.384 1.00 54.97 87 LYS A N 1
ATOM 707 C CA . LYS A 1 87 ? -5.073 -1.522 -24.132 1.00 54.97 87 LYS A CA 1
ATOM 708 C C . LYS A 1 87 ? -5.963 -0.794 -23.120 1.00 54.97 87 LYS A C 1
ATOM 710 O O . LYS A 1 87 ? -6.214 -1.331 -22.050 1.00 54.97 87 LYS A O 1
ATOM 715 N N . GLN A 1 88 ? -6.382 0.432 -23.430 1.00 53.47 88 GLN A N 1
ATOM 716 C CA . GLN A 1 88 ? -7.292 1.187 -22.566 1.00 53.47 88 GLN A CA 1
ATOM 717 C C . GLN A 1 88 ? -8.629 0.432 -22.515 1.00 53.47 88 GLN A C 1
ATOM 719 O O . GLN A 1 88 ? -9.370 0.414 -23.494 1.00 53.47 88 GLN A O 1
ATOM 724 N N . GLU A 1 89 ? -8.847 -0.293 -21.421 1.00 50.50 89 GLU A N 1
ATOM 725 C CA . GLU A 1 89 ? -10.068 -1.043 -21.117 1.00 50.50 89 GLU A CA 1
ATOM 726 C C . GLU A 1 89 ? -11.188 -0.052 -20.752 1.00 50.50 89 GLU A C 1
ATOM 728 O O . GLU A 1 89 ? -10.910 1.041 -20.258 1.00 50.50 89 GLU A O 1
ATOM 733 N N . ALA A 1 90 ? -12.445 -0.396 -21.043 1.00 55.66 90 ALA A N 1
ATOM 734 C CA . ALA A 1 90 ? -13.586 0.436 -20.668 1.00 55.66 90 ALA A CA 1
ATOM 735 C C . ALA A 1 90 ? -13.777 0.392 -19.141 1.00 55.66 90 ALA A C 1
ATOM 737 O O . ALA A 1 90 ? -13.855 -0.693 -18.564 1.00 55.66 90 ALA A O 1
ATOM 738 N N . ASP A 1 91 ? -13.834 1.561 -18.499 1.00 57.88 91 ASP A N 1
ATOM 739 C CA . ASP A 1 91 ? -14.007 1.680 -17.049 1.00 57.88 91 ASP A CA 1
ATOM 740 C C . ASP A 1 91 ? -15.469 1.380 -16.670 1.00 57.88 91 ASP A C 1
ATOM 742 O O . ASP A 1 91 ? -16.347 2.236 -16.811 1.00 57.88 91 ASP A O 1
ATOM 746 N N . GLU A 1 92 ? -15.750 0.177 -16.168 1.00 65.62 92 GLU A N 1
ATOM 747 C CA . GLU A 1 92 ? -17.023 -0.094 -15.497 1.00 65.62 92 GLU A CA 1
ATOM 748 C C . GLU A 1 92 ? -16.980 0.478 -14.075 1.00 65.62 92 GLU A C 1
ATOM 750 O O . GLU A 1 92 ? -16.080 0.199 -13.274 1.00 65.62 92 GLU A O 1
ATOM 755 N N . GLN A 1 93 ? -17.966 1.316 -13.758 1.00 70.12 93 GLN A N 1
ATOM 756 C CA . GLN A 1 93 ? -18.141 1.868 -12.421 1.00 70.12 93 GLN A CA 1
ATOM 757 C C . GLN A 1 93 ? -19.052 0.942 -11.626 1.00 70.12 93 GLN A C 1
ATOM 759 O O . GLN A 1 93 ? -20.257 0.892 -11.864 1.00 70.12 93 GLN A O 1
ATOM 764 N N . VAL A 1 94 ? -18.471 0.215 -10.673 1.00 79.12 94 VAL A N 1
ATOM 765 C CA . VAL A 1 94 ? -19.246 -0.576 -9.716 1.00 79.12 94 VAL A CA 1
ATOM 766 C C . VAL A 1 94 ? -19.495 0.287 -8.488 1.00 79.12 94 VAL A C 1
ATOM 768 O O . VAL A 1 94 ? -18.561 0.787 -7.851 1.00 79.12 94 VAL A O 1
ATOM 771 N N . GLU A 1 95 ? -20.771 0.489 -8.181 1.00 79.62 95 GLU A N 1
ATOM 772 C CA . GLU A 1 95 ? -21.226 1.309 -7.068 1.00 79.62 95 GLU A CA 1
ATOM 773 C C . GLU A 1 95 ? -21.620 0.418 -5.885 1.00 79.62 95 GLU A C 1
ATOM 775 O O . GLU A 1 95 ? -22.476 -0.455 -6.014 1.00 79.62 95 GLU A O 1
ATOM 780 N N . TYR A 1 96 ? -20.986 0.628 -4.730 1.00 79.81 96 TYR A N 1
ATOM 781 C CA . TYR A 1 96 ? -21.314 -0.059 -3.482 1.00 79.81 96 TYR A CA 1
ATOM 782 C C . TYR A 1 96 ? -21.986 0.919 -2.521 1.00 79.81 96 TYR A C 1
ATOM 784 O O . TYR A 1 96 ? -21.423 1.971 -2.197 1.00 79.81 96 TYR A O 1
ATOM 792 N N . ASN A 1 97 ? -23.164 0.550 -2.014 1.00 79.38 97 ASN A N 1
ATOM 793 C CA . ASN A 1 97 ? -23.812 1.297 -0.945 1.00 79.38 97 ASN A CA 1
ATOM 794 C C . ASN A 1 97 ? -23.260 0.838 0.415 1.00 79.38 97 ASN A C 1
ATOM 796 O O . ASN A 1 97 ? -23.559 -0.259 0.889 1.00 79.38 97 ASN A O 1
ATOM 800 N N . LEU A 1 98 ? -22.407 1.656 1.039 1.00 78.50 98 LEU A N 1
ATOM 801 C CA . LEU A 1 98 ? -21.664 1.259 2.244 1.00 78.50 98 LEU A CA 1
ATOM 802 C C . LEU A 1 98 ? -22.554 1.086 3.480 1.00 78.50 98 LEU A C 1
ATOM 804 O O . LEU A 1 98 ? -22.158 0.399 4.420 1.00 78.50 98 LEU A O 1
ATOM 808 N N . THR A 1 99 ? -23.715 1.739 3.509 1.00 76.81 99 THR A N 1
ATOM 809 C CA . THR A 1 99 ? -24.638 1.730 4.653 1.00 76.81 99 THR A CA 1
ATOM 810 C C . THR A 1 99 ? -25.493 0.469 4.722 1.00 76.81 99 THR A C 1
ATOM 812 O O . THR A 1 99 ? -25.941 0.108 5.807 1.00 76.81 99 THR A O 1
ATOM 815 N N . GLU A 1 100 ? -25.701 -0.205 3.593 1.00 81.06 100 GLU A N 1
ATOM 816 C CA . GLU A 1 100 ? -26.499 -1.434 3.500 1.00 81.06 100 GLU A CA 1
ATOM 817 C C . GLU A 1 100 ? -25.660 -2.695 3.745 1.00 81.06 100 GLU A C 1
ATOM 819 O O . GLU A 1 100 ? -26.191 -3.744 4.104 1.00 81.06 100 GLU A O 1
ATOM 824 N N . MET A 1 101 ? -24.340 -2.596 3.572 1.00 82.69 101 MET A N 1
ATOM 825 C CA . MET A 1 101 ? -23.413 -3.705 3.771 1.00 82.69 101 MET A CA 1
ATOM 826 C C . MET A 1 101 ? -22.985 -3.862 5.232 1.00 82.69 101 MET A C 1
ATOM 828 O O . MET A 1 101 ? -22.901 -2.906 6.005 1.00 82.69 101 MET A O 1
ATOM 832 N N . ASP A 1 102 ? -22.566 -5.078 5.585 1.00 90.94 102 ASP A N 1
ATOM 833 C CA . ASP A 1 102 ? -21.855 -5.314 6.836 1.00 90.94 102 ASP A CA 1
ATOM 834 C C . ASP A 1 102 ? -20.575 -4.469 6.892 1.00 90.94 102 ASP A C 1
ATOM 836 O O . ASP A 1 102 ? -19.694 -4.594 6.034 1.00 90.94 102 ASP A O 1
ATOM 840 N N . LYS A 1 103 ? -20.401 -3.682 7.965 1.00 90.75 103 LYS A N 1
ATOM 841 C CA . LYS A 1 103 ? -19.227 -2.800 8.160 1.00 90.75 103 LYS A CA 1
ATOM 842 C C . LYS A 1 103 ? -17.892 -3.515 7.914 1.00 90.75 103 LYS A C 1
ATOM 844 O O . LYS A 1 103 ? -16.963 -2.939 7.355 1.00 90.75 103 LYS A O 1
ATOM 849 N N . ARG A 1 104 ? -17.780 -4.783 8.328 1.00 91.94 104 ARG A N 1
ATOM 850 C CA . ARG A 1 104 ? -16.554 -5.580 8.149 1.00 91.94 104 ARG A CA 1
ATOM 851 C C . ARG A 1 104 ? -16.269 -5.880 6.681 1.00 91.94 104 ARG A C 1
ATOM 853 O O . ARG A 1 104 ? -15.125 -5.753 6.264 1.00 91.94 104 ARG A O 1
ATOM 860 N N . GLN A 1 105 ? -17.292 -6.260 5.922 1.00 91.00 105 GLN A N 1
ATOM 861 C CA . GLN A 1 105 ? -17.160 -6.557 4.497 1.00 91.00 105 GLN A CA 1
ATOM 862 C C . GLN A 1 105 ? -16.871 -5.278 3.712 1.00 91.00 105 GLN A C 1
ATOM 864 O O . GLN A 1 105 ? -15.956 -5.255 2.895 1.00 91.00 105 GLN A O 1
ATOM 869 N N . ALA A 1 106 ? -17.563 -4.186 4.044 1.00 91.62 106 ALA A N 1
ATOM 870 C CA . ALA A 1 106 ? -17.330 -2.877 3.448 1.00 91.62 106 ALA A CA 1
ATOM 871 C C . ALA A 1 106 ? -15.874 -2.402 3.621 1.00 91.62 106 ALA A C 1
ATOM 873 O O . ALA A 1 106 ? -15.258 -1.915 2.677 1.00 91.62 106 ALA A O 1
ATOM 874 N N . ILE A 1 107 ? -15.282 -2.603 4.805 1.00 94.38 107 ILE A N 1
ATOM 875 C CA . ILE A 1 107 ? -13.865 -2.293 5.056 1.00 94.38 107 ILE A CA 1
ATOM 876 C C . ILE A 1 107 ? -12.927 -3.110 4.159 1.00 94.38 107 ILE A C 1
ATOM 878 O O . ILE A 1 107 ? -11.943 -2.563 3.661 1.00 94.38 107 ILE A O 1
ATOM 882 N N . VAL A 1 108 ? -13.206 -4.402 3.963 1.00 94.38 108 VAL A N 1
ATOM 883 C CA . VAL A 1 108 ? -12.385 -5.270 3.102 1.00 94.38 108 VAL A CA 1
ATOM 884 C C . VAL A 1 108 ? -12.452 -4.792 1.654 1.00 94.38 108 VAL A C 1
ATOM 886 O O . VAL A 1 108 ? -11.411 -4.607 1.036 1.00 94.38 108 VAL A O 1
ATOM 889 N N . VAL A 1 109 ? -13.649 -4.469 1.160 1.00 92.69 109 VAL A N 1
ATOM 890 C CA . VAL A 1 109 ? -13.851 -3.934 -0.196 1.00 92.69 109 VAL A CA 1
ATOM 891 C C . VAL A 1 109 ? -13.071 -2.630 -0.412 1.00 92.69 109 VAL A C 1
ATOM 893 O O . VAL A 1 109 ? -12.367 -2.484 -1.410 1.00 92.69 109 VAL A O 1
ATOM 896 N N . ILE A 1 110 ? -13.133 -1.698 0.546 1.00 93.38 110 ILE A N 1
ATOM 897 C CA . ILE A 1 110 ? -12.363 -0.445 0.494 1.00 93.38 110 ILE A CA 1
ATOM 898 C C . ILE A 1 110 ? -10.854 -0.728 0.493 1.00 93.38 110 ILE A C 1
ATOM 900 O O . ILE A 1 110 ? -10.094 -0.081 -0.229 1.00 93.38 110 ILE A O 1
ATOM 904 N N . LEU A 1 111 ? -10.395 -1.668 1.323 1.00 95.12 111 LEU A N 1
ATOM 905 C CA . LEU A 1 111 ? -8.981 -2.023 1.395 1.00 95.12 111 LEU A CA 1
ATOM 906 C C . LEU A 1 111 ? -8.489 -2.619 0.072 1.00 95.12 111 LEU A C 1
ATOM 908 O O . LEU A 1 111 ? -7.418 -2.228 -0.391 1.00 95.12 111 LEU A O 1
ATOM 912 N N . ASP A 1 112 ? -9.253 -3.521 -0.536 1.00 93.62 112 ASP A N 1
ATOM 913 C CA . ASP A 1 112 ? -8.884 -4.167 -1.794 1.00 93.62 112 ASP A CA 1
ATOM 914 C C . ASP A 1 112 ? -8.745 -3.144 -2.930 1.00 93.62 112 ASP A C 1
ATOM 916 O O . ASP A 1 112 ? -7.730 -3.154 -3.632 1.00 93.62 112 ASP A O 1
ATOM 920 N N . ASP A 1 113 ? -9.665 -2.178 -3.025 1.00 93.31 113 ASP A N 1
ATOM 921 C CA . ASP A 1 113 ? -9.570 -1.064 -3.980 1.00 93.31 113 ASP A CA 1
ATOM 922 C C . ASP A 1 113 ? -8.307 -0.213 -3.741 1.00 93.31 113 ASP A C 1
ATOM 924 O O . ASP A 1 113 ? -7.506 0.044 -4.646 1.00 93.31 113 ASP A O 1
ATOM 928 N N . VAL A 1 114 ? -8.038 0.164 -2.485 1.00 95.69 114 VAL A N 1
ATOM 929 C CA . VAL A 1 114 ? -6.819 0.910 -2.125 1.00 95.69 114 VAL A CA 1
ATOM 930 C C . VAL A 1 114 ? -5.552 0.152 -2.542 1.00 95.69 114 VAL A C 1
ATOM 932 O O . VAL A 1 114 ? -4.598 0.756 -3.051 1.00 95.69 114 VAL A O 1
ATOM 935 N N . LEU A 1 115 ? -5.519 -1.166 -2.338 1.00 95.31 115 LEU A N 1
ATOM 936 C CA . LEU A 1 115 ? -4.377 -2.008 -2.690 1.00 95.31 115 LEU A CA 1
ATOM 937 C C . LEU A 1 115 ? -4.213 -2.167 -4.202 1.00 95.31 115 LEU A C 1
ATOM 939 O O . LEU A 1 115 ? -3.076 -2.168 -4.689 1.00 95.31 115 LEU A O 1
ATOM 943 N N . GLU A 1 116 ? -5.310 -2.249 -4.948 1.00 92.62 116 GLU A N 1
ATOM 944 C CA . GLU A 1 116 ? -5.299 -2.286 -6.407 1.00 92.62 116 GLU A CA 1
ATOM 945 C C . GLU A 1 116 ? -4.747 -0.977 -6.992 1.00 92.62 116 GLU A C 1
ATOM 947 O O . GLU A 1 116 ? -3.799 -0.993 -7.793 1.00 92.62 116 GLU A O 1
ATOM 952 N N . ARG A 1 117 ? -5.232 0.172 -6.504 1.00 93.56 117 ARG A N 1
ATOM 953 C CA . ARG A 1 117 ? -4.753 1.503 -6.915 1.00 93.56 117 ARG A CA 1
ATOM 954 C C . ARG A 1 117 ? -3.272 1.708 -6.601 1.00 93.56 117 ARG A C 1
ATOM 956 O O . ARG A 1 117 ? -2.530 2.215 -7.446 1.00 93.56 117 ARG A O 1
ATOM 963 N N . ALA A 1 118 ? -2.803 1.274 -5.431 1.00 95.00 118 ALA A N 1
ATOM 964 C CA . ALA A 1 118 ? -1.409 1.435 -5.007 1.00 95.00 118 ALA A CA 1
ATOM 965 C C . ALA A 1 118 ? -0.434 0.418 -5.637 1.00 95.00 118 ALA A C 1
ATOM 967 O O . ALA A 1 118 ? 0.776 0.662 -5.680 1.00 95.00 118 ALA A O 1
ATOM 968 N N . GLY A 1 119 ? -0.923 -0.722 -6.129 1.00 93.50 119 GLY A N 1
ATOM 969 C CA . GLY A 1 119 ? -0.099 -1.804 -6.665 1.00 93.50 119 GLY A CA 1
ATOM 970 C C . GLY A 1 119 ? 0.614 -1.448 -7.980 1.00 93.50 119 GLY A C 1
ATOM 971 O O . GLY A 1 119 ? -0.058 -1.101 -8.952 1.00 93.50 119 GLY A O 1
ATOM 972 N N . PRO A 1 120 ? 1.957 -1.560 -8.072 1.00 93.94 120 PRO A N 1
ATOM 973 C CA . PRO A 1 120 ? 2.683 -1.336 -9.322 1.00 93.94 120 PRO A CA 1
ATOM 974 C C . PRO A 1 120 ? 2.608 -2.553 -10.261 1.00 93.94 120 PRO A C 1
ATOM 976 O O . PRO A 1 120 ? 2.689 -3.708 -9.832 1.00 93.94 120 PRO A O 1
ATOM 979 N N . GLU A 1 121 ? 2.489 -2.295 -11.563 1.00 90.31 121 GLU A N 1
ATOM 980 C CA . GLU A 1 121 ? 2.429 -3.338 -12.600 1.00 90.31 121 GLU A CA 1
ATOM 981 C C . GLU A 1 121 ? 3.818 -3.826 -13.031 1.00 90.31 121 GLU A C 1
ATOM 983 O O . GLU A 1 121 ? 4.022 -5.022 -13.258 1.00 90.31 121 GLU A O 1
ATOM 988 N N . LEU A 1 122 ? 4.783 -2.909 -13.092 1.00 91.69 122 LEU A N 1
ATOM 989 C CA . LEU A 1 122 ? 6.187 -3.172 -13.398 1.00 91.69 122 LEU A CA 1
ATOM 990 C C . LEU A 1 122 ? 7.040 -2.885 -12.162 1.00 91.69 122 LEU A C 1
ATOM 992 O O . LEU A 1 122 ? 6.668 -2.064 -11.333 1.00 91.69 122 LEU A O 1
ATOM 996 N N . GLU A 1 123 ? 8.184 -3.551 -12.039 1.00 92.06 123 GLU A N 1
ATOM 997 C CA . GLU A 1 123 ? 9.252 -3.222 -11.093 1.00 92.06 123 GLU A CA 1
ATOM 998 C C . GLU A 1 123 ? 10.602 -3.177 -11.810 1.00 92.06 123 GLU A C 1
ATOM 1000 O O . GLU A 1 123 ? 10.797 -3.852 -12.818 1.00 92.06 123 GLU A O 1
ATOM 1005 N N . LEU A 1 124 ? 11.541 -2.388 -11.290 1.00 93.19 124 LEU A N 1
ATOM 1006 C CA . LEU A 1 124 ? 12.921 -2.371 -11.765 1.00 93.19 124 LEU A CA 1
ATOM 1007 C C . LEU A 1 124 ? 13.778 -3.291 -10.896 1.00 93.19 124 LEU A C 1
ATOM 1009 O O . LEU A 1 124 ? 13.757 -3.207 -9.666 1.00 93.19 124 LEU A O 1
ATOM 1013 N N . ILE A 1 125 ? 14.541 -4.168 -11.542 1.00 92.19 125 ILE A N 1
ATOM 1014 C CA . ILE A 1 125 ? 15.534 -5.027 -10.900 1.00 92.19 125 ILE A CA 1
ATOM 1015 C C . ILE A 1 125 ? 16.914 -4.603 -11.392 1.00 92.19 125 ILE A C 1
ATOM 1017 O O . ILE A 1 125 ? 17.156 -4.552 -12.595 1.00 92.19 125 ILE A O 1
ATOM 1021 N N . SER A 1 126 ? 17.838 -4.359 -10.466 1.00 92.88 126 SER A N 1
ATOM 1022 C CA . SER A 1 126 ? 19.236 -4.106 -10.816 1.00 92.88 126 SER A CA 1
ATOM 1023 C C . SER A 1 126 ? 19.919 -5.408 -11.241 1.00 92.88 126 SER A C 1
ATOM 1025 O O . SER A 1 126 ? 19.907 -6.392 -10.494 1.00 92.88 126 SER A O 1
ATOM 1027 N N . LYS A 1 127 ? 20.521 -5.422 -12.433 1.00 91.50 127 LYS A N 1
ATOM 1028 C CA . LYS A 1 127 ? 21.378 -6.509 -12.922 1.00 91.50 127 LYS A CA 1
ATOM 1029 C C . LYS A 1 127 ? 22.743 -5.973 -13.315 1.00 91.50 127 LYS A C 1
ATOM 1031 O O . LYS A 1 127 ? 22.844 -4.896 -13.892 1.00 91.50 127 LYS A O 1
ATOM 1036 N N . ARG A 1 128 ? 23.787 -6.761 -13.059 1.00 93.44 128 ARG A N 1
ATOM 1037 C CA . ARG A 1 128 ? 25.149 -6.433 -13.482 1.00 93.44 128 ARG A CA 1
ATOM 1038 C C . ARG A 1 128 ? 25.489 -7.157 -14.779 1.00 93.44 128 ARG A C 1
ATOM 1040 O O . ARG A 1 128 ? 25.460 -8.384 -14.810 1.00 93.44 128 ARG A O 1
ATOM 1047 N N . ILE A 1 129 ? 25.791 -6.408 -15.837 1.00 90.81 129 ILE A N 1
ATOM 1048 C CA . ILE A 1 129 ? 26.063 -6.931 -17.183 1.00 90.81 129 ILE A CA 1
ATOM 1049 C C . ILE A 1 129 ? 27.255 -6.163 -17.750 1.00 90.81 129 ILE A C 1
ATOM 1051 O O . ILE A 1 129 ? 27.252 -4.936 -17.740 1.00 90.81 129 ILE A O 1
ATOM 1055 N N . GLY A 1 130 ? 28.295 -6.876 -18.191 1.00 89.75 130 GLY A N 1
ATOM 1056 C CA . GLY A 1 130 ? 29.473 -6.249 -18.807 1.00 89.75 130 GLY A CA 1
ATOM 1057 C C . GLY A 1 130 ? 30.176 -5.209 -17.922 1.00 89.75 130 GLY A C 1
ATOM 1058 O O . GLY A 1 130 ? 30.711 -4.236 -18.430 1.00 89.75 130 GLY A O 1
ATOM 1059 N N . GLY A 1 131 ? 30.127 -5.369 -16.594 1.00 93.12 131 GLY A N 1
ATOM 1060 C CA . GLY A 1 131 ? 30.741 -4.441 -15.635 1.00 93.12 131 GLY A CA 1
ATOM 1061 C C . GLY A 1 131 ? 29.836 -3.306 -15.140 1.00 93.12 131 GLY A C 1
ATOM 1062 O O . GLY A 1 131 ? 30.086 -2.807 -14.042 1.00 93.12 131 GLY A O 1
ATOM 1063 N N . ALA A 1 132 ? 28.749 -2.978 -15.848 1.00 94.31 132 ALA A N 1
ATOM 1064 C CA . ALA A 1 132 ? 27.791 -1.933 -15.475 1.00 94.31 132 ALA A CA 1
ATOM 1065 C C . ALA A 1 132 ? 26.554 -2.491 -14.745 1.00 94.31 132 ALA A C 1
ATOM 1067 O O . ALA A 1 132 ? 26.156 -3.639 -14.955 1.00 94.31 132 ALA A O 1
ATOM 1068 N N . ASN A 1 133 ? 25.926 -1.666 -13.900 1.00 94.62 133 ASN A N 1
ATOM 1069 C CA . ASN A 1 133 ? 24.642 -1.976 -13.266 1.00 94.62 133 ASN A CA 1
ATOM 1070 C C . ASN A 1 133 ? 23.505 -1.364 -14.094 1.00 94.62 133 ASN A C 1
ATOM 1072 O O . ASN A 1 133 ? 23.414 -0.144 -14.207 1.00 94.62 133 ASN A O 1
ATOM 1076 N N . ILE A 1 134 ? 22.636 -2.204 -14.651 1.00 93.75 134 ILE A N 1
ATOM 1077 C CA . ILE A 1 134 ? 21.518 -1.806 -15.510 1.00 93.75 134 ILE A CA 1
ATOM 1078 C C . ILE A 1 134 ? 20.201 -2.098 -14.788 1.00 93.75 134 ILE A C 1
ATOM 1080 O O . ILE A 1 134 ? 20.045 -3.138 -14.142 1.00 93.75 134 ILE A O 1
ATOM 1084 N N . GLN A 1 135 ? 19.240 -1.182 -14.910 1.00 93.62 135 GLN A N 1
ATOM 1085 C CA . GLN A 1 135 ? 17.881 -1.368 -14.407 1.00 93.62 135 GLN A CA 1
ATOM 1086 C C . GLN A 1 135 ? 17.052 -2.127 -15.443 1.00 93.62 135 GLN A C 1
ATOM 1088 O O . GLN A 1 135 ? 16.778 -1.624 -16.530 1.00 93.62 135 GLN A O 1
ATOM 1093 N N . VAL A 1 136 ? 16.646 -3.344 -15.101 1.00 92.94 136 VAL A N 1
ATOM 1094 C CA . VAL A 1 136 ? 15.845 -4.205 -15.971 1.00 92.94 136 VAL A CA 1
ATOM 1095 C C . VAL A 1 136 ? 14.388 -4.162 -15.508 1.00 92.94 136 VAL A C 1
ATOM 1097 O O . VAL A 1 136 ? 14.116 -4.577 -14.375 1.00 92.94 136 VAL A O 1
ATOM 1100 N N . PRO A 1 137 ? 13.443 -3.679 -16.336 1.00 93.81 137 PRO A N 1
ATOM 1101 C CA . PRO A 1 137 ? 12.027 -3.694 -15.998 1.00 93.81 137 PRO A CA 1
ATOM 1102 C C . PRO A 1 137 ? 11.476 -5.114 -16.065 1.00 93.81 137 PRO A C 1
ATOM 1104 O O . PRO A 1 137 ? 11.79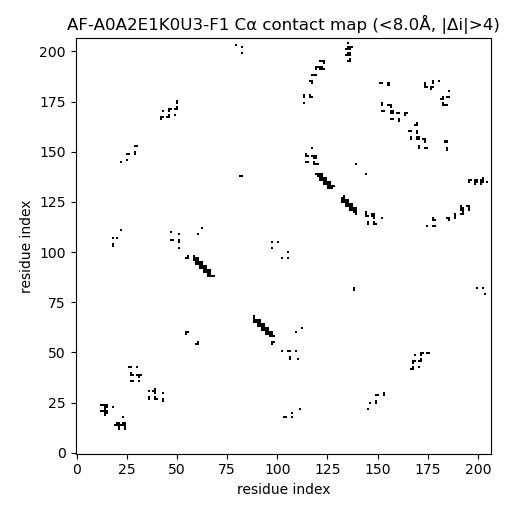6 -5.880 -16.974 1.00 93.81 137 PRO A O 1
ATOM 1107 N N . VAL A 1 138 ? 10.638 -5.467 -15.094 1.00 90.19 138 VAL A N 1
ATOM 1108 C CA . VAL A 1 138 ? 10.025 -6.788 -14.979 1.00 90.19 138 VAL A CA 1
ATOM 1109 C C . VAL A 1 138 ? 8.577 -6.677 -14.513 1.00 90.19 138 VAL A C 1
ATOM 1111 O O . VAL A 1 138 ? 8.270 -5.923 -13.595 1.00 90.19 138 VAL A O 1
ATOM 1114 N N . VAL A 1 139 ? 7.688 -7.474 -15.111 1.00 90.12 139 VAL A N 1
ATOM 1115 C CA . VAL A 1 139 ? 6.278 -7.554 -14.700 1.00 90.12 139 VAL A CA 1
ATOM 1116 C C . VAL A 1 139 ? 6.144 -8.146 -13.296 1.00 90.12 139 VAL A C 1
ATOM 1118 O O . VAL A 1 139 ? 6.720 -9.194 -12.966 1.00 90.12 139 VAL A O 1
ATOM 1121 N N . VAL A 1 140 ? 5.351 -7.476 -12.463 1.00 90.25 140 V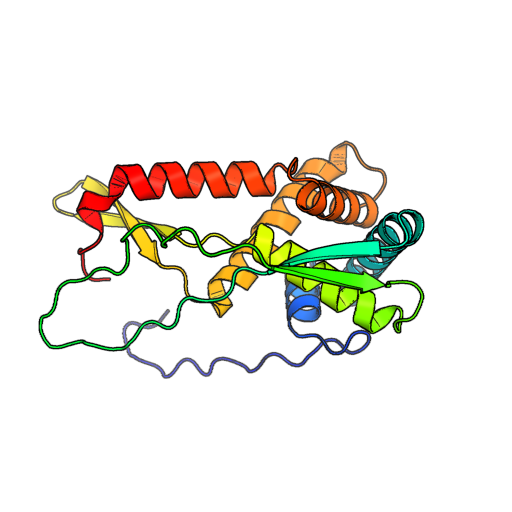AL A N 1
ATOM 1122 C CA . VAL A 1 140 ? 5.088 -7.869 -11.079 1.00 90.25 140 VAL A CA 1
ATOM 1123 C C . VAL A 1 140 ? 3.953 -8.891 -11.034 1.00 90.25 140 VAL A C 1
ATOM 1125 O O . VAL A 1 140 ? 2.852 -8.649 -11.524 1.00 90.25 140 VAL A O 1
ATOM 1128 N N . LYS A 1 141 ? 4.204 -10.034 -10.383 1.00 89.81 141 LYS A N 1
ATOM 1129 C CA . LYS A 1 141 ? 3.178 -11.057 -10.108 1.00 89.81 141 LYS A CA 1
ATOM 1130 C C . LYS A 1 141 ? 2.136 -10.542 -9.107 1.00 89.81 141 LYS A C 1
ATOM 1132 O O . LYS A 1 141 ? 2.509 -9.852 -8.162 1.00 89.81 141 LYS A O 1
ATOM 1137 N N . GLN A 1 142 ? 0.881 -10.978 -9.217 1.00 87.94 142 GLN A N 1
ATOM 1138 C CA . GLN A 1 142 ? -0.240 -10.492 -8.394 1.00 87.94 142 GLN A CA 1
ATOM 1139 C C . GLN A 1 142 ? 0.020 -10.541 -6.874 1.00 87.94 142 GLN A C 1
ATOM 1141 O O . GLN A 1 142 ? -0.019 -9.508 -6.214 1.00 87.94 142 GLN A O 1
ATOM 1146 N N . GLY A 1 143 ? 0.433 -11.685 -6.313 1.00 88.62 143 GLY A N 1
ATOM 1147 C CA . GLY A 1 143 ? 0.738 -11.767 -4.871 1.00 88.62 143 GLY A CA 1
ATOM 1148 C C . GLY A 1 143 ? 1.892 -10.853 -4.414 1.00 88.62 143 GLY A C 1
ATOM 1149 O O . GLY A 1 143 ? 1.925 -10.377 -3.276 1.00 88.62 143 GLY A O 1
ATOM 1150 N N . ARG A 1 144 ? 2.840 -10.551 -5.314 1.00 91.88 144 ARG A N 1
ATOM 1151 C CA . ARG A 1 144 ? 3.912 -9.577 -5.058 1.00 91.88 144 ARG A CA 1
ATOM 1152 C C . ARG A 1 144 ? 3.405 -8.140 -5.179 1.00 91.88 144 ARG A C 1
ATOM 1154 O 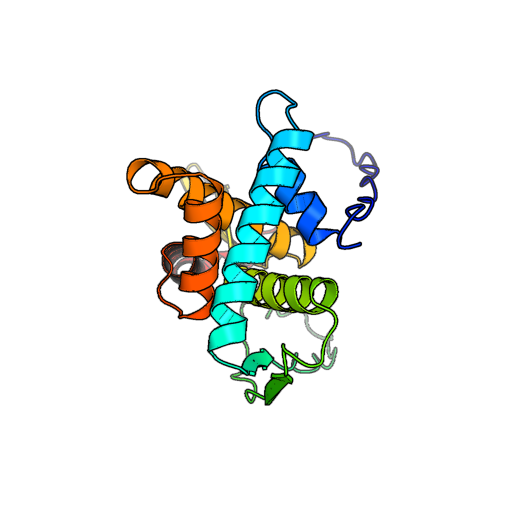O . ARG A 1 144 ? 3.855 -7.310 -4.397 1.00 91.88 144 ARG A O 1
ATOM 1161 N N . ARG A 1 145 ? 2.468 -7.863 -6.091 1.00 94.06 145 ARG A N 1
ATOM 1162 C CA . ARG A 1 145 ? 1.833 -6.550 -6.276 1.00 94.06 145 ARG A CA 1
ATOM 1163 C C . ARG A 1 145 ? 1.158 -6.086 -4.988 1.00 94.06 145 ARG A C 1
ATOM 1165 O O . ARG A 1 145 ? 1.499 -5.015 -4.499 1.00 94.06 145 ARG A O 1
ATOM 1172 N N . VAL A 1 146 ? 0.342 -6.950 -4.380 1.00 94.00 146 VAL A N 1
ATOM 1173 C CA . VAL A 1 146 ? -0.293 -6.696 -3.072 1.00 94.00 146 VAL A CA 1
ATOM 1174 C C . VAL A 1 146 ? 0.761 -6.436 -1.991 1.00 94.00 146 VAL A C 1
ATOM 1176 O O . VAL A 1 146 ? 0.700 -5.452 -1.260 1.00 94.00 146 VAL A O 1
ATOM 1179 N N . THR A 1 147 ? 1.809 -7.265 -1.932 1.00 94.50 147 THR A N 1
ATOM 1180 C CA . THR A 1 147 ? 2.890 -7.096 -0.941 1.00 94.50 147 THR A CA 1
ATOM 1181 C C . THR A 1 147 ? 3.643 -5.768 -1.109 1.00 94.50 147 THR A C 1
ATOM 1183 O O . THR A 1 147 ? 4.033 -5.150 -0.115 1.00 94.50 147 THR A O 1
ATOM 1186 N N . LEU A 1 148 ? 3.892 -5.337 -2.350 1.00 95.81 148 LEU A N 1
ATOM 1187 C CA . LEU A 1 148 ? 4.538 -4.058 -2.644 1.00 95.81 148 LEU A CA 1
ATOM 1188 C C . LEU A 1 148 ? 3.630 -2.885 -2.270 1.00 95.81 148 LEU A C 1
ATOM 1190 O O . LEU A 1 148 ? 4.127 -1.974 -1.615 1.00 95.81 148 LEU A O 1
ATOM 1194 N N . ALA A 1 149 ? 2.336 -2.955 -2.596 1.00 96.81 149 ALA A N 1
ATOM 1195 C CA . ALA A 1 149 ? 1.341 -1.945 -2.234 1.00 96.81 149 ALA A CA 1
ATOM 1196 C C . ALA A 1 149 ? 1.279 -1.729 -0.715 1.00 96.81 149 ALA A C 1
ATOM 1198 O O . ALA A 1 149 ? 1.517 -0.626 -0.231 1.00 96.81 149 ALA A O 1
ATOM 1199 N N . ILE A 1 150 ? 1.079 -2.795 0.069 1.00 96.81 150 ILE A N 1
ATOM 1200 C CA . ILE A 1 150 ? 1.031 -2.691 1.538 1.00 96.81 150 ILE A CA 1
ATOM 1201 C C . ILE A 1 150 ? 2.340 -2.097 2.078 1.00 96.81 150 ILE A C 1
ATOM 1203 O O . ILE A 1 150 ? 2.340 -1.253 2.975 1.00 96.81 150 ILE A O 1
ATOM 1207 N N . ARG A 1 151 ? 3.487 -2.509 1.524 1.00 96.50 151 ARG A N 1
ATOM 1208 C CA . ARG A 1 151 ? 4.794 -2.010 1.963 1.00 96.50 151 ARG A CA 1
ATOM 1209 C C . ARG A 1 151 ? 4.969 -0.518 1.690 1.00 96.50 151 ARG A C 1
ATOM 1211 O O . ARG A 1 151 ? 5.497 0.174 2.561 1.00 96.50 151 ARG A O 1
ATOM 1218 N N . THR A 1 152 ? 4.596 -0.031 0.508 1.00 96.62 152 THR A N 1
ATOM 1219 C CA . THR A 1 152 ? 4.726 1.390 0.156 1.00 96.62 152 THR A CA 1
ATOM 1220 C C . THR A 1 152 ? 3.769 2.247 0.975 1.00 96.62 152 THR A C 1
ATOM 1222 O O . THR A 1 152 ? 4.221 3.235 1.550 1.00 96.62 152 THR A O 1
ATOM 1225 N N . ILE A 1 153 ? 2.519 1.806 1.157 1.00 96.88 153 ILE A N 1
ATOM 1226 C CA . ILE A 1 153 ? 1.529 2.472 2.018 1.00 96.88 153 ILE A CA 1
ATOM 1227 C C . ILE A 1 153 ? 2.059 2.601 3.450 1.00 96.88 153 ILE A C 1
ATOM 1229 O O . ILE A 1 153 ? 2.166 3.703 3.981 1.00 96.88 153 ILE A O 1
ATOM 1233 N N . VAL A 1 154 ? 2.481 1.493 4.074 1.00 96.62 154 VAL A N 1
ATOM 1234 C CA . VAL A 1 154 ? 2.997 1.513 5.455 1.00 96.62 154 VAL A CA 1
ATOM 1235 C C . VAL A 1 154 ? 4.268 2.360 5.567 1.00 96.62 154 VAL A C 1
ATOM 1237 O O . VAL A 1 154 ? 4.466 3.040 6.575 1.00 96.62 154 VAL A O 1
ATOM 1240 N N . LYS A 1 155 ? 5.142 2.347 4.553 1.00 96.31 155 LYS A N 1
ATOM 1241 C CA . LYS A 1 155 ? 6.345 3.193 4.517 1.00 96.31 155 LYS A CA 1
ATOM 1242 C C . LYS A 1 155 ? 5.977 4.679 4.500 1.00 96.31 155 LYS A C 1
ATOM 1244 O O . LYS A 1 155 ? 6.540 5.435 5.291 1.00 96.31 155 LYS A O 1
ATOM 1249 N N . ASN A 1 156 ? 5.045 5.084 3.641 1.00 96.31 156 ASN A N 1
ATOM 1250 C CA . ASN A 1 156 ? 4.632 6.480 3.502 1.00 96.31 156 ASN A CA 1
ATOM 1251 C C . ASN A 1 156 ? 3.833 6.957 4.725 1.00 96.31 156 ASN A C 1
ATOM 1253 O O . ASN A 1 156 ? 4.145 8.015 5.273 1.00 96.31 156 ASN A O 1
ATOM 1257 N N . ALA A 1 157 ? 2.957 6.114 5.277 1.00 96.12 157 ALA A N 1
ATOM 1258 C CA . ALA A 1 157 ? 2.270 6.382 6.542 1.00 96.12 157 ALA A CA 1
ATOM 1259 C C . ALA A 1 157 ? 3.261 6.579 7.704 1.00 96.12 157 ALA A C 1
ATOM 1261 O O . ALA A 1 157 ? 3.142 7.519 8.490 1.00 96.12 157 ALA A O 1
ATOM 1262 N N . ARG A 1 158 ? 4.308 5.742 7.789 1.00 94.81 158 ARG A N 1
ATOM 1263 C CA . ARG A 1 158 ? 5.372 5.895 8.800 1.00 94.81 158 ARG A CA 1
ATOM 1264 C C . ARG A 1 158 ? 6.162 7.189 8.627 1.00 94.81 158 ARG A C 1
ATOM 1266 O O . ARG A 1 158 ? 6.597 7.748 9.626 1.00 94.81 158 ARG A O 1
ATOM 1273 N N . ALA A 1 159 ? 6.365 7.664 7.400 1.00 94.88 159 ALA A N 1
ATOM 1274 C CA . ALA A 1 159 ? 7.029 8.944 7.160 1.00 94.88 159 ALA A CA 1
ATOM 1275 C C . ALA A 1 159 ? 6.162 10.133 7.613 1.00 94.88 159 ALA A C 1
ATOM 1277 O O . ALA A 1 159 ? 6.691 11.111 8.140 1.00 94.88 159 ALA A O 1
ATOM 1278 N N . ARG A 1 160 ? 4.836 10.017 7.473 1.00 92.50 160 ARG A N 1
ATOM 1279 C CA . ARG A 1 160 ? 3.850 11.045 7.840 1.00 92.50 160 ARG A CA 1
ATOM 1280 C C . ARG A 1 160 ? 3.568 11.137 9.341 1.00 92.50 160 ARG A C 1
ATOM 1282 O O . ARG A 1 160 ? 2.998 12.128 9.790 1.00 92.50 160 ARG A O 1
ATOM 1289 N N . ILE A 1 161 ? 4.012 10.157 10.134 1.00 91.81 161 ILE A N 1
ATOM 1290 C CA . ILE A 1 161 ? 3.753 10.103 11.583 1.00 91.81 161 ILE A CA 1
ATOM 1291 C C . ILE A 1 161 ? 4.206 11.364 12.332 1.00 91.81 161 ILE A C 1
ATOM 1293 O O . ILE A 1 161 ? 3.598 11.722 13.328 1.00 91.81 161 ILE A O 1
ATOM 1297 N N . LYS A 1 162 ? 5.240 12.065 11.848 1.00 89.00 162 LYS A N 1
ATOM 1298 C CA . LYS A 1 162 ? 5.745 13.292 12.489 1.00 89.00 162 LYS A CA 1
ATOM 1299 C C . LYS A 1 162 ? 4.737 14.446 12.466 1.00 89.00 162 LYS A C 1
ATOM 1301 O O . 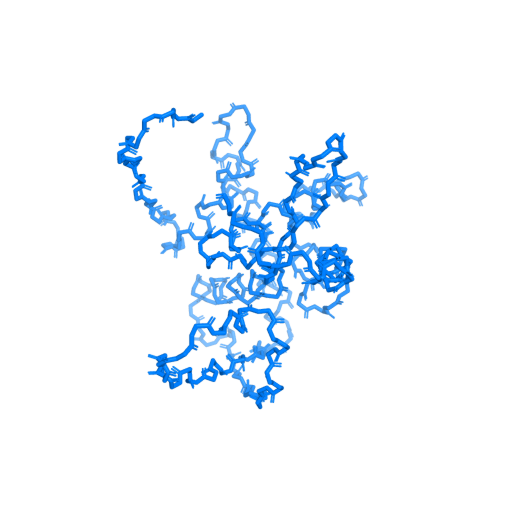LYS A 1 162 ? 4.819 15.326 13.310 1.00 89.00 162 LYS A O 1
ATOM 1306 N N . SER A 1 163 ? 3.813 14.439 11.510 1.00 92.19 163 SER A N 1
ATOM 1307 C CA . SER A 1 163 ? 2.795 15.480 11.327 1.00 92.19 163 SER A CA 1
ATOM 1308 C C . SER A 1 163 ? 1.414 15.049 11.831 1.00 92.19 163 SER A C 1
ATOM 1310 O O . SER A 1 163 ? 0.460 15.808 11.709 1.00 92.19 163 SER A O 1
ATOM 1312 N N . MET A 1 164 ? 1.286 13.827 12.357 1.00 93.75 164 MET A N 1
ATOM 1313 C CA . MET A 1 164 ? 0.014 13.213 12.736 1.00 93.75 164 MET A CA 1
ATOM 1314 C C . MET A 1 164 ? 0.035 12.767 14.196 1.00 93.75 164 MET A C 1
ATOM 1316 O O . MET A 1 164 ? 1.066 12.380 14.736 1.00 93.75 164 MET A O 1
ATOM 1320 N N . LYS A 1 165 ? -1.137 12.767 14.837 1.00 91.81 165 LYS A N 1
ATOM 1321 C CA . LYS A 1 165 ? -1.270 12.423 16.262 1.00 91.81 165 LYS A CA 1
ATOM 1322 C C . LYS A 1 165 ? -0.982 10.948 16.565 1.00 91.81 165 LYS A C 1
ATOM 1324 O O . LYS A 1 165 ? -0.482 10.624 17.638 1.00 91.81 165 LYS A O 1
ATOM 1329 N N . SER A 1 166 ? -1.330 10.043 15.653 1.00 95.88 166 SER A N 1
ATOM 1330 C CA . SER A 1 166 ? -1.164 8.601 15.843 1.00 95.88 166 SER A CA 1
ATOM 1331 C C . SER A 1 166 ? -0.805 7.899 14.536 1.00 95.88 166 SER A C 1
ATOM 1333 O O . SER A 1 166 ? -1.060 8.404 13.443 1.00 95.88 166 SER A O 1
ATOM 1335 N N . MET A 1 167 ? -0.229 6.698 14.646 1.00 95.44 167 MET A N 1
ATOM 1336 C CA . MET A 1 167 ? 0.047 5.859 13.475 1.00 95.44 167 MET A CA 1
ATOM 1337 C C . MET A 1 167 ? -1.245 5.432 12.763 1.00 95.44 167 MET A C 1
ATOM 1339 O O . MET A 1 167 ? -1.240 5.303 11.543 1.00 95.44 167 MET A O 1
ATOM 1343 N N . ALA A 1 168 ? -2.342 5.246 13.506 1.00 96.75 168 ALA A N 1
ATOM 1344 C CA . ALA A 1 168 ? -3.647 4.936 12.926 1.00 96.75 168 ALA A CA 1
ATOM 1345 C C . ALA A 1 168 ? -4.145 6.093 12.048 1.00 96.75 168 ALA A C 1
ATOM 1347 O O . ALA A 1 168 ? -4.481 5.867 10.891 1.00 96.75 168 ALA A O 1
ATOM 1348 N N . ALA A 1 169 ? -4.060 7.331 12.552 1.00 96.44 169 ALA A N 1
ATOM 1349 C CA . ALA A 1 169 ? -4.416 8.533 11.799 1.00 96.44 169 ALA A CA 1
ATOM 1350 C C . ALA A 1 169 ? -3.519 8.749 10.567 1.00 96.44 169 ALA A C 1
ATOM 1352 O O . ALA A 1 169 ? -3.986 9.171 9.515 1.00 96.44 169 ALA A O 1
ATOM 1353 N N . ALA A 1 170 ? -2.222 8.445 10.675 1.00 96.69 170 ALA A N 1
ATOM 1354 C CA . ALA A 1 170 ? -1.310 8.536 9.538 1.00 96.69 170 ALA A CA 1
ATOM 1355 C C . ALA A 1 170 ? -1.625 7.490 8.454 1.00 96.69 170 ALA A C 1
ATOM 1357 O O . ALA A 1 170 ? -1.539 7.797 7.267 1.00 96.69 170 ALA A O 1
ATOM 1358 N N . LEU A 1 171 ? -1.983 6.264 8.852 1.00 96.81 171 LEU A N 1
ATOM 1359 C CA . LEU A 1 171 ? -2.343 5.196 7.921 1.00 96.81 171 LEU A CA 1
ATOM 1360 C C . LEU A 1 171 ? -3.689 5.471 7.241 1.00 96.81 171 LEU A C 1
ATOM 1362 O O . LEU A 1 171 ? -3.773 5.346 6.023 1.00 96.81 171 LEU A O 1
ATOM 1366 N N . SER A 1 172 ? -4.707 5.883 8.002 1.00 96.94 172 SER A N 1
ATOM 1367 C CA . SER A 1 172 ? -6.021 6.222 7.451 1.00 96.94 172 SER A CA 1
ATOM 1368 C C . SER A 1 172 ? -5.938 7.400 6.485 1.00 96.94 172 SER A C 1
ATOM 1370 O O . SER A 1 172 ? -6.507 7.334 5.401 1.00 96.94 172 SER A O 1
ATOM 1372 N N . ALA A 1 173 ? -5.150 8.430 6.810 1.00 96.06 173 ALA A N 1
ATOM 1373 C CA . ALA A 1 173 ? -4.923 9.562 5.916 1.00 96.06 173 ALA A CA 1
ATOM 1374 C C . ALA A 1 173 ? -4.279 9.141 4.585 1.00 96.06 173 ALA A C 1
ATOM 1376 O O . ALA A 1 173 ? -4.748 9.557 3.531 1.00 96.06 173 ALA A O 1
ATOM 1377 N N . GLU A 1 174 ? -3.250 8.283 4.603 1.00 96.06 174 GLU A N 1
ATOM 1378 C CA . GLU A 1 174 ? -2.659 7.766 3.359 1.00 96.06 174 GLU A CA 1
ATOM 1379 C C . GLU A 1 174 ? -3.663 6.958 2.530 1.00 96.06 174 GLU A C 1
ATOM 1381 O O . GLU A 1 174 ? -3.723 7.132 1.316 1.00 96.06 174 GLU A O 1
ATOM 1386 N N . MET A 1 175 ? -4.466 6.095 3.160 1.00 96.44 175 MET A N 1
ATOM 1387 C CA . MET A 1 175 ? -5.492 5.316 2.456 1.00 96.44 175 MET A CA 1
ATOM 1388 C C . MET A 1 175 ? -6.562 6.222 1.836 1.00 96.44 175 MET A C 1
ATOM 1390 O O . MET A 1 175 ? -6.890 6.068 0.661 1.00 96.44 175 MET A O 1
ATOM 1394 N N . SER A 1 176 ? -7.052 7.214 2.578 1.00 95.19 176 SER A N 1
ATOM 1395 C CA . SER A 1 176 ? -8.013 8.196 2.069 1.00 95.19 176 SER A CA 1
ATOM 1396 C C . SER A 1 176 ? -7.442 9.043 0.930 1.00 95.19 176 SER A C 1
ATOM 1398 O O . SER A 1 176 ? -8.154 9.334 -0.030 1.00 95.19 176 SER A O 1
ATOM 1400 N N . ASP A 1 177 ? -6.158 9.399 0.982 1.00 95.38 177 ASP A N 1
ATOM 1401 C CA . ASP A 1 177 ? -5.494 10.144 -0.093 1.00 95.38 177 ASP A CA 1
ATOM 1402 C C . ASP A 1 177 ? -5.280 9.275 -1.349 1.00 95.38 177 ASP A C 1
ATOM 1404 O O . ASP A 1 177 ? -5.300 9.797 -2.466 1.00 95.38 177 ASP A O 1
ATOM 1408 N N . ILE A 1 178 ? -5.132 7.949 -1.204 1.00 96.19 178 ILE A N 1
ATOM 1409 C CA . ILE A 1 178 ? -5.090 7.006 -2.340 1.00 96.19 178 ILE A CA 1
ATOM 1410 C C . ILE A 1 178 ? -6.451 6.954 -3.033 1.00 96.19 178 ILE A C 1
ATOM 1412 O O . ILE A 1 178 ? -6.513 7.014 -4.260 1.00 96.19 178 ILE A O 1
ATOM 1416 N N . ILE A 1 179 ? -7.538 6.904 -2.261 1.00 93.75 179 ILE A N 1
ATOM 1417 C CA . ILE A 1 179 ? -8.907 6.917 -2.799 1.00 93.75 179 ILE A CA 1
ATOM 1418 C C . ILE A 1 179 ? -9.163 8.212 -3.586 1.00 93.75 179 ILE A C 1
ATOM 1420 O O . ILE A 1 179 ? -9.803 8.185 -4.634 1.00 93.75 179 ILE A O 1
ATOM 1424 N N . LYS A 1 180 ? -8.608 9.340 -3.129 1.00 93.12 180 LYS A N 1
ATOM 1425 C CA . LYS A 1 180 ? -8.702 10.640 -3.816 1.00 93.12 180 LYS A CA 1
ATOM 1426 C C . LYS A 1 180 ? -7.736 10.812 -4.993 1.00 93.12 180 LYS A C 1
ATOM 1428 O O . LYS A 1 180 ? -7.865 11.784 -5.729 1.00 93.12 180 LYS A O 1
ATOM 1433 N N . GLY A 1 181 ? -6.750 9.930 -5.159 1.00 93.50 181 GLY A N 1
ATOM 1434 C CA . GLY A 1 181 ? -5.744 10.048 -6.218 1.00 93.50 181 GLY A CA 1
ATOM 1435 C C . GLY A 1 181 ? -4.580 11.005 -5.918 1.00 93.50 181 GLY A C 1
ATOM 1436 O O . GLY A 1 181 ? -3.801 11.306 -6.814 1.00 93.50 181 GLY A O 1
ATOM 1437 N N . GLN A 1 182 ? -4.430 11.488 -4.680 1.00 94.00 182 GLN A N 1
ATOM 1438 C CA . GLN A 1 182 ? -3.440 12.518 -4.306 1.00 94.00 182 GLN A CA 1
ATOM 1439 C C . GLN A 1 182 ? -2.337 12.007 -3.364 1.00 94.00 182 GLN A C 1
ATOM 1441 O O . GLN A 1 182 ? -1.524 12.781 -2.858 1.00 94.00 182 GLN A O 1
ATOM 1446 N N . ALA A 1 183 ? -2.283 10.700 -3.107 1.00 94.69 183 ALA A N 1
ATOM 1447 C CA . ALA A 1 183 ? -1.294 10.128 -2.203 1.00 94.69 183 ALA A CA 1
ATOM 1448 C C . ALA A 1 183 ? 0.123 10.104 -2.788 1.00 94.69 183 ALA A C 1
ATOM 1450 O O . ALA A 1 183 ? 0.348 9.754 -3.949 1.00 94.69 183 ALA A O 1
ATOM 1451 N N . LYS A 1 184 ? 1.115 10.293 -1.910 1.00 95.25 184 LYS A N 1
ATOM 1452 C CA . LYS A 1 184 ? 2.536 10.084 -2.230 1.00 95.25 184 LYS A CA 1
ATOM 1453 C C . LYS A 1 184 ? 2.811 8.679 -2.777 1.00 95.25 184 LYS A C 1
ATOM 1455 O O . LYS A 1 184 ? 3.651 8.502 -3.651 1.00 95.25 184 LYS A O 1
ATOM 1460 N N . THR A 1 185 ? 2.070 7.685 -2.294 1.00 96.12 185 THR A N 1
ATOM 1461 C CA . THR A 1 185 ? 2.164 6.296 -2.762 1.00 96.12 185 THR A CA 1
ATOM 1462 C C . THR A 1 185 ? 1.859 6.153 -4.257 1.00 96.12 185 THR A C 1
ATOM 1464 O O . THR A 1 185 ? 2.508 5.354 -4.933 1.00 96.12 185 THR A O 1
ATOM 1467 N N . LEU A 1 186 ? 0.920 6.940 -4.789 1.00 96.62 186 LEU A N 1
ATOM 1468 C CA . LEU A 1 186 ? 0.589 6.935 -6.216 1.00 96.62 186 LEU A CA 1
ATOM 1469 C C . LEU A 1 186 ? 1.685 7.616 -7.038 1.00 96.62 186 LEU A C 1
ATOM 1471 O O . LEU A 1 186 ? 2.120 7.063 -8.044 1.00 96.62 186 LEU A O 1
ATOM 1475 N N . VAL A 1 187 ? 2.230 8.727 -6.540 1.00 96.69 187 VAL A N 1
ATOM 1476 C CA . VAL A 1 187 ? 3.382 9.408 -7.154 1.00 96.69 187 VAL A CA 1
ATOM 1477 C C . VAL A 1 187 ? 4.600 8.478 -7.234 1.00 96.69 187 VAL A C 1
ATOM 1479 O O . VAL A 1 187 ? 5.261 8.388 -8.269 1.00 96.69 187 VAL A O 1
ATOM 1482 N N . ASP A 1 188 ? 4.890 7.730 -6.166 1.00 95.25 188 ASP A N 1
ATOM 1483 C CA . ASP A 1 188 ? 5.972 6.738 -6.151 1.00 95.25 188 ASP A CA 1
ATOM 1484 C C . ASP A 1 188 ? 5.736 5.628 -7.196 1.00 95.25 188 ASP A C 1
ATOM 1486 O O . ASP A 1 188 ? 6.670 5.228 -7.900 1.00 95.25 188 ASP A O 1
ATOM 1490 N N . LYS A 1 189 ? 4.489 5.147 -7.330 1.00 95.19 189 LYS A N 1
ATOM 1491 C CA . LYS A 1 189 ? 4.085 4.158 -8.344 1.00 95.19 189 LYS A CA 1
ATOM 1492 C C . LYS A 1 189 ? 4.274 4.701 -9.763 1.00 95.19 189 LYS A C 1
ATOM 1494 O O . LYS A 1 189 ? 4.852 4.008 -10.600 1.00 95.19 189 LYS A O 1
ATOM 1499 N N . GLU A 1 190 ? 3.827 5.920 -10.041 1.00 95.31 190 GLU A N 1
ATOM 1500 C CA . GLU A 1 190 ? 3.952 6.561 -11.355 1.00 95.31 190 GLU A CA 1
ATOM 1501 C C . GLU A 1 190 ? 5.409 6.800 -11.748 1.00 95.31 190 GLU A C 1
ATOM 1503 O O . GLU A 1 190 ? 5.812 6.473 -12.866 1.00 95.31 190 GLU A O 1
ATOM 1508 N N . ASN A 1 191 ? 6.228 7.293 -10.816 1.00 96.06 191 ASN A N 1
ATOM 1509 C CA . ASN A 1 191 ? 7.662 7.480 -11.031 1.00 96.06 191 ASN A CA 1
ATOM 1510 C C . ASN A 1 191 ? 8.348 6.159 -11.383 1.00 96.06 191 ASN A C 1
ATOM 1512 O O . ASN A 1 191 ? 9.134 6.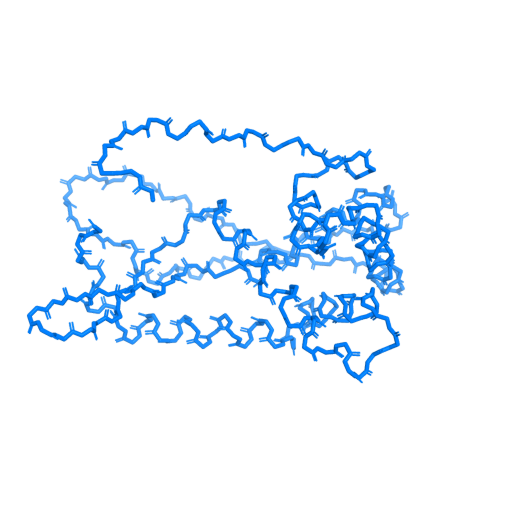091 -12.331 1.00 96.06 191 ASN A O 1
ATOM 1516 N N . LEU A 1 192 ? 8.009 5.092 -10.660 1.00 94.50 192 LEU A N 1
ATOM 1517 C CA . LEU A 1 192 ? 8.529 3.760 -10.924 1.00 94.50 192 LEU A CA 1
ATOM 1518 C C . LEU A 1 192 ? 8.107 3.263 -12.316 1.00 94.50 192 LEU A C 1
ATOM 1520 O O . LEU A 1 192 ? 8.953 2.777 -13.068 1.00 94.50 192 LEU A O 1
ATOM 1524 N N . LEU A 1 193 ? 6.839 3.436 -12.701 1.00 93.31 193 LEU A N 1
ATOM 1525 C CA . LEU A 1 193 ? 6.350 3.072 -14.036 1.00 93.31 193 LEU A CA 1
ATOM 1526 C C . LEU A 1 193 ? 7.039 3.877 -15.144 1.00 93.31 193 LEU A C 1
ATOM 1528 O O . LEU A 1 193 ? 7.426 3.302 -16.161 1.00 93.31 193 LEU A O 1
ATOM 1532 N N . LYS A 1 194 ? 7.245 5.183 -14.951 1.00 94.50 194 LYS A N 1
ATOM 1533 C CA . LYS A 1 194 ? 7.962 6.047 -15.899 1.00 94.50 194 LYS A CA 1
ATOM 1534 C C . LYS A 1 194 ? 9.400 5.568 -16.105 1.00 94.50 194 LYS A C 1
ATOM 1536 O O . LYS A 1 194 ? 9.834 5.412 -17.245 1.00 94.50 194 LYS A O 1
ATOM 1541 N N . MET A 1 195 ? 10.112 5.262 -15.020 1.00 93.81 195 MET A N 1
ATOM 1542 C CA . MET A 1 195 ? 11.473 4.719 -15.087 1.00 93.81 195 MET A CA 1
ATOM 1543 C C . MET A 1 195 ? 11.513 3.321 -15.721 1.00 93.81 195 MET A C 1
ATOM 1545 O O . MET A 1 195 ? 12.447 3.005 -16.458 1.00 93.81 195 MET A O 1
ATOM 1549 N N . ALA A 1 196 ? 10.507 2.481 -15.466 1.00 93.06 196 ALA A N 1
ATOM 1550 C CA . ALA A 1 196 ? 10.400 1.159 -16.075 1.00 93.06 196 ALA A CA 1
ATOM 1551 C C . ALA A 1 196 ? 10.164 1.240 -17.590 1.00 93.06 196 ALA A C 1
ATOM 1553 O O . ALA A 1 196 ? 10.831 0.536 -18.345 1.00 93.06 196 ALA A O 1
ATOM 1554 N N . ARG A 1 197 ? 9.276 2.137 -18.039 1.00 89.50 197 ARG A N 1
ATOM 1555 C CA . ARG A 1 197 ? 8.996 2.384 -19.463 1.00 89.50 197 ARG A CA 1
ATOM 1556 C C . ARG A 1 197 ? 10.210 2.946 -20.198 1.00 89.50 197 ARG A C 1
ATOM 1558 O O . ARG A 1 197 ? 10.511 2.487 -21.293 1.00 89.50 197 ARG A O 1
ATOM 1565 N N . ALA A 1 198 ? 10.951 3.864 -19.576 1.00 92.12 198 ALA A N 1
ATOM 1566 C CA . ALA A 1 198 ? 12.191 4.392 -20.147 1.00 92.12 198 ALA A CA 1
ATOM 1567 C C . ALA A 1 198 ? 13.242 3.292 -20.403 1.00 92.12 198 ALA A C 1
ATOM 1569 O O . ALA A 1 198 ? 13.990 3.359 -21.371 1.00 92.12 198 ALA A O 1
ATOM 1570 N N . ASN A 1 199 ? 13.261 2.248 -19.568 1.00 91.75 199 ASN A N 1
ATOM 1571 C CA . ASN A 1 199 ? 14.194 1.123 -19.667 1.00 91.75 199 ASN A CA 1
ATOM 1572 C C . ASN A 1 199 ? 13.608 -0.106 -20.389 1.00 91.75 199 ASN A C 1
ATOM 1574 O O . ASN A 1 199 ? 14.166 -1.203 -20.291 1.00 91.75 199 ASN A O 1
ATOM 1578 N N . ALA A 1 200 ? 12.501 0.046 -21.126 1.00 87.62 200 ALA A N 1
ATOM 1579 C CA . ALA A 1 200 ? 11.803 -1.061 -21.785 1.00 87.62 200 ALA A CA 1
ATOM 1580 C C . ALA A 1 200 ? 12.677 -1.850 -22.779 1.00 87.62 200 ALA A C 1
ATOM 1582 O O . ALA A 1 200 ? 12.425 -3.033 -23.002 1.00 87.62 200 ALA A O 1
ATOM 1583 N N . VAL A 1 201 ? 13.747 -1.252 -23.314 1.00 88.75 201 VAL A N 1
ATOM 1584 C CA . VAL A 1 201 ? 14.713 -1.925 -24.205 1.00 88.75 201 VAL A CA 1
ATOM 1585 C C . VAL A 1 201 ? 15.357 -3.151 -23.538 1.00 88.75 201 VAL A C 1
ATOM 1587 O O . VAL A 1 201 ? 15.652 -4.145 -24.196 1.00 88.75 201 VAL A O 1
ATOM 1590 N N . TYR A 1 202 ? 15.506 -3.139 -22.211 1.00 87.12 202 TYR A N 1
ATOM 1591 C CA . TYR A 1 202 ? 16.132 -4.227 -21.454 1.00 87.12 202 TYR A CA 1
ATOM 1592 C C . TYR A 1 202 ? 15.156 -5.346 -21.044 1.00 87.12 202 TYR A C 1
ATOM 1594 O O . TYR A 1 202 ? 15.539 -6.289 -20.349 1.00 87.12 202 TYR A O 1
ATOM 1602 N N . SER A 1 203 ? 13.896 -5.276 -21.477 1.00 81.06 203 SER A N 1
ATOM 1603 C CA . SER A 1 203 ? 12.788 -6.115 -20.995 1.00 81.06 203 SER A CA 1
ATOM 1604 C C . SER A 1 203 ? 12.860 -7.613 -21.364 1.00 81.06 203 SER A C 1
ATOM 1606 O O . SER A 1 203 ? 12.124 -8.432 -20.807 1.00 81.06 203 SER A O 1
ATOM 1608 N N . GLY A 1 204 ? 13.801 -8.023 -22.217 1.00 78.38 204 GLY A N 1
ATOM 1609 C CA . GLY A 1 204 ? 14.045 -9.424 -22.593 1.00 78.38 204 GLY A CA 1
ATOM 1610 C C . GLY A 1 204 ? 15.160 -10.136 -21.816 1.00 78.38 204 GLY A C 1
ATOM 1611 O O . GLY A 1 204 ? 15.373 -11.336 -22.006 1.00 78.38 204 GLY A O 1
ATOM 1612 N N . ILE A 1 205 ? 15.889 -9.434 -20.942 1.00 82.12 205 ILE A N 1
ATOM 1613 C CA . ILE A 1 205 ? 17.058 -10.004 -20.258 1.00 82.12 205 ILE A CA 1
ATOM 1614 C C . ILE A 1 205 ? 16.593 -11.037 -19.221 1.00 82.12 205 ILE A C 1
ATOM 1616 O O . ILE A 1 205 ? 16.038 -10.680 -18.174 1.00 82.12 205 ILE A O 1
ATOM 1620 N N . ARG A 1 206 ? 16.844 -12.329 -19.495 1.00 67.56 206 ARG A N 1
ATOM 1621 C CA . ARG A 1 206 ? 16.434 -13.466 -18.644 1.00 67.56 206 ARG A CA 1
ATOM 1622 C C . ARG A 1 206 ? 16.856 -13.261 -17.186 1.00 67.56 206 ARG A C 1
ATOM 1624 O O . ARG A 1 206 ? 17.972 -12.812 -16.924 1.00 67.56 206 ARG A O 1
ATOM 1631 N N . ARG A 1 207 ? 15.914 -13.497 -16.258 1.00 62.22 207 ARG A N 1
ATOM 1632 C CA . ARG A 1 207 ? 16.128 -13.480 -14.796 1.00 62.22 207 ARG A CA 1
ATOM 1633 C C . ARG A 1 207 ? 17.226 -14.440 -14.376 1.00 62.22 207 ARG A C 1
ATOM 1635 O O . ARG A 1 207 ? 17.263 -15.548 -14.948 1.00 62.22 207 ARG A O 1
#

Sequence (207 aa):
MPRRKTALLAREKKPDQYFNSVEVEMMNRLMTKDGKYQKACKIVREALDQVFDQQAKNGVYRIQQKQAASTDRGDRYGRNDKYAPVKQEADEQVEYNLTEMDKRQAIVVILDDVLERAGPELELISKRIGGANIQVPVVVKQGRRVTLAIRTIVKNARARIKSMKSMAAALSAEMSDIIKGQAKTLVDKENLLKMARANAVYSGIRR

Radius of gyration: 19.3 Å; Cα contacts (8 Å, |Δi|>4): 236; chains: 1; bounding box: 57×42×51 Å

pLDDT: mean 84.76, std 15.8, range [40.28, 97.25]

Mean predicted aligned error: 7.97 Å

Solvent-accessible surface area (backbone atoms only — not comparable to full-atom values): 12149 Å² total; per-residue (Å²): 134,72,98,57,91,64,82,72,79,74,75,80,74,69,52,28,90,87,70,65,32,48,68,58,34,53,44,28,62,71,59,34,57,96,81,41,47,72,60,20,44,51,36,52,50,54,12,48,52,52,38,43,60,57,47,51,74,66,47,58,48,78,43,77,45,75,60,79,75,80,75,76,86,77,86,86,68,96,69,84,64,84,76,59,82,77,74,90,60,71,76,47,76,48,77,42,59,47,82,83,42,58,68,60,59,45,43,50,56,54,50,52,53,46,34,58,71,39,29,44,63,55,44,72,42,84,42,79,55,97,89,44,82,44,63,29,29,41,75,48,53,68,79,54,17,49,54,49,16,50,49,45,48,54,52,52,18,61,66,42,32,86,82,36,97,37,68,26,58,17,42,21,50,44,50,51,27,46,74,71,73,72,23,68,52,47,53,54,37,51,52,49,46,53,56,27,60,75,28,48,88,44,54,78,68,79,130

Secondary structure (DSSP, 8-state):
--SS------PPPPPPTTT--HHHHHHHHHH--TT-HHHHHHHHHHHHHHHHHHHHTTSEEEEEEE---------SS----TTSPPP---EEEEEEETTTS-HHHHHHHHHHHHHHHH--SEEEEEEEETTEEEEEEEEPPHHHHHHHHHHHHHHHHHHHGGGSS-HHHHHHHHHHHHHTT--HHHHHHHHHHHHHHHTGGGTT---

Foldseek 3Di:
DDPDPDVPPPDDQAADPPLRHSLLVLLLVLQDDPNPSVVSNVLSVLLLVLLLVVVVVVQKDKAFDFDPDPPPPPPPDPDPCVPPPDPPGDTDIDIDGCVVDDVSVSSVVLVVRLLVLLFAQKAWDWDADPNDTATEIDGDDPVRRSSVSSNLLLVQLVVCVVVDPDSSRSSNVQSNCSSVVNHPSNVVRVVRVVVNVVRVVRHPPDD